Protein AF-A0A2M9G1V3-F1 (afdb_monomer_lite)

Sequence (241 aa):
MTRRSACRRGRAATSRLASRPDAPSAGPRPVSRRCAPGPGLSDAVGNSGAGRSRWLPPFATIAAGALIYLLAYDAPMLRALEGRTIDWRFQARGAATAGPEVLLVLIDDSSIASAGGWPLPRRVLADAVTALRDAGARVIALDLLLADPQGEGDMELVRRVGADDDVVVPFAFVFDGGGERAPPAVREAAVDIRQGIGAGGGRGGVVPPFPALARAAEMGHAEVIVDADNRLRFLHAAIPH

Secondary structure (DSSP, 8-state):
-----------------------------------PPPPP-----------------HHHHHHHHHHHHHHHTT-HHHHHHHHHHHHHHHHHH-PPPPPTT-------HHHHHHTTSSSPPHHHHHHHHHHHHHTT-S-EE--S---S--THHHHHHHHHHTTSTTEEEEEEEESSS-SBPPPHHHHHHPPP----S---S---EEEPPPTTTTTTSEEEE------TTS-----------

Radius of gyration: 46.57 Å; chains: 1; bounding box: 104×88×119 Å

InterPro domains:
  IPR007890 CHASE2 [PF05226] (69-234)

pLDDT: mean 72.83, std 20.63, range [30.19, 96.62]

Foldseek 3Di:
DDDDDDDDDDDDDDDDDDDDDDDDDDDDDDDDDDDDDDDDDDDDDDDPPPPPPPPPPVVNVVVVVVVVCLVCVPPVVVVVVVVVVLVVVDVVVPDDDDDPLDDDDDCDPVNQVVQVHPPRQLVVVLVVLVVCVVVPNQAAEDLDQQLDDPPPSVVSNLCSALPDQRYEYAKEWDFQQDADADDPLLVVQADEDPDDDDDPTQRHHMRHHYPSNNVRYHYDHNDADADPVRHGDDDDRHHYD

Organism: NCBI:txid2056226

Structure (mmCIF, N/CA/C/O backbone):
data_AF-A0A2M9G1V3-F1
#
_entry.id   AF-A0A2M9G1V3-F1
#
loop_
_atom_site.group_PDB
_atom_site.id
_atom_site.type_symbol
_atom_site.label_atom_id
_atom_site.label_alt_id
_atom_site.label_comp_id
_atom_site.label_asym_id
_atom_site.label_entity_id
_atom_site.label_seq_id
_atom_site.pdbx_PDB_ins_code
_atom_site.Cartn_x
_atom_site.Cartn_y
_atom_site.Cartn_z
_atom_site.occupancy
_atom_site.B_iso_or_equiv
_atom_site.auth_seq_id
_atom_site.auth_comp_id
_atom_site.auth_asym_id
_atom_site.auth_atom_id
_atom_site.pdbx_PDB_model_num
ATOM 1 N N . MET A 1 1 ? 43.956 -71.114 -42.952 1.00 35.91 1 MET A N 1
ATOM 2 C CA . MET A 1 1 ? 44.494 -71.407 -44.301 1.00 35.91 1 MET A CA 1
ATOM 3 C C . MET A 1 1 ? 45.024 -70.103 -44.895 1.00 35.91 1 MET A C 1
ATOM 5 O O . MET A 1 1 ? 44.277 -69.147 -44.977 1.00 35.91 1 MET A O 1
ATOM 9 N N . THR A 1 2 ? 46.353 -69.936 -44.932 1.00 30.95 2 THR A N 1
ATOM 10 C CA . THR A 1 2 ? 47.195 -69.922 -46.160 1.00 30.95 2 THR A CA 1
ATOM 11 C C . THR A 1 2 ? 47.070 -68.639 -46.996 1.00 30.95 2 THR A C 1
ATOM 13 O O . THR A 1 2 ? 46.077 -68.470 -47.681 1.00 30.95 2 THR A O 1
ATOM 16 N N . ARG A 1 3 ? 48.057 -67.721 -46.898 1.00 30.19 3 ARG A N 1
ATOM 17 C CA . ARG A 1 3 ? 49.237 -67.563 -47.815 1.00 30.19 3 ARG A CA 1
ATOM 18 C C . ARG A 1 3 ? 48.882 -66.657 -49.019 1.00 30.19 3 ARG A C 1
ATOM 20 O O . ARG A 1 3 ? 47.769 -66.747 -49.495 1.00 30.19 3 ARG A O 1
ATOM 27 N N . ARG A 1 4 ? 49.726 -65.794 -49.606 1.00 32.53 4 ARG A N 1
ATOM 28 C CA . ARG A 1 4 ? 51.169 -65.418 -49.558 1.00 32.53 4 ARG A CA 1
ATOM 29 C C . ARG A 1 4 ? 51.209 -63.905 -49.913 1.00 32.53 4 ARG A C 1
ATOM 31 O O . ARG A 1 4 ? 50.406 -63.490 -50.731 1.00 32.53 4 ARG A O 1
ATOM 38 N N . SER A 1 5 ? 51.973 -62.994 -49.303 1.00 35.72 5 SER A N 1
ATOM 39 C CA . SER A 1 5 ? 53.441 -62.830 -49.279 1.00 35.72 5 SER A CA 1
ATOM 40 C C . SER A 1 5 ? 54.131 -62.723 -50.656 1.00 35.72 5 SER A C 1
ATOM 42 O O . SER A 1 5 ? 54.347 -63.749 -51.298 1.00 35.72 5 SER A O 1
ATOM 44 N N . ALA A 1 6 ? 54.631 -61.536 -51.023 1.00 36.53 6 ALA A N 1
ATOM 45 C CA . ALA A 1 6 ? 55.829 -61.395 -51.863 1.00 36.53 6 ALA A CA 1
ATOM 46 C C . ALA A 1 6 ? 56.493 -60.016 -51.678 1.00 36.53 6 ALA A C 1
ATOM 48 O O . ALA A 1 6 ? 55.935 -58.984 -52.028 1.00 36.53 6 ALA A O 1
ATOM 49 N N . CYS A 1 7 ? 57.714 -60.011 -51.148 1.00 31.33 7 CYS A N 1
ATOM 50 C CA . CYS A 1 7 ? 58.620 -58.866 -51.132 1.00 31.33 7 CYS A CA 1
ATOM 51 C C . CYS A 1 7 ? 60.033 -59.407 -51.359 1.00 31.33 7 CYS A C 1
ATOM 53 O O . CYS A 1 7 ? 60.446 -60.282 -50.596 1.00 31.33 7 CYS A O 1
ATOM 55 N N . ARG A 1 8 ? 60.777 -58.892 -52.354 1.00 34.97 8 ARG A N 1
ATOM 56 C CA . ARG A 1 8 ? 62.238 -58.702 -52.253 1.00 34.97 8 ARG A CA 1
ATOM 57 C C . ARG A 1 8 ? 62.864 -57.940 -53.424 1.00 34.97 8 ARG A C 1
ATOM 59 O O . ARG A 1 8 ? 62.324 -57.867 -54.518 1.00 34.97 8 ARG A O 1
ATOM 66 N N . ARG A 1 9 ? 64.040 -57.381 -53.120 1.00 38.19 9 ARG A N 1
ATOM 67 C CA . ARG A 1 9 ? 64.931 -56.582 -53.973 1.00 38.19 9 ARG A CA 1
ATOM 68 C C . ARG A 1 9 ? 66.033 -57.454 -54.604 1.00 38.19 9 ARG A C 1
ATOM 70 O O . ARG A 1 9 ? 66.493 -58.389 -53.952 1.00 38.19 9 ARG A O 1
ATOM 77 N N . GLY A 1 10 ? 66.579 -57.018 -55.739 1.00 31.30 10 GLY A N 1
ATOM 78 C CA . GLY A 1 10 ? 67.961 -57.267 -56.198 1.00 31.30 10 GLY A CA 1
ATOM 79 C C . GLY A 1 10 ? 68.418 -56.011 -56.955 1.00 31.30 10 GLY A C 1
ATOM 80 O O . GLY A 1 10 ? 67.666 -55.532 -57.791 1.00 31.30 10 GLY A O 1
ATOM 81 N N . ARG A 1 11 ? 69.407 -55.238 -56.483 1.00 32.47 11 ARG A N 1
ATOM 82 C CA . ARG A 1 11 ? 70.880 -55.428 -56.463 1.00 32.47 11 ARG A CA 1
ATOM 83 C C . ARG A 1 11 ? 71.539 -55.258 -57.842 1.00 32.47 11 ARG A C 1
ATOM 85 O O . ARG A 1 11 ? 71.114 -55.849 -58.821 1.00 32.47 11 ARG A O 1
ATOM 92 N N . ALA A 1 12 ? 72.584 -54.431 -57.855 1.00 36.09 12 ALA A N 1
ATOM 93 C CA . ALA A 1 12 ? 73.346 -53.990 -59.021 1.00 36.09 12 ALA A CA 1
ATOM 94 C C . ALA A 1 12 ? 74.645 -54.790 -59.221 1.00 36.09 12 ALA A C 1
ATOM 96 O O . ALA A 1 12 ? 75.141 -55.373 -58.256 1.00 36.09 12 ALA A O 1
ATOM 97 N N . ALA A 1 13 ? 75.223 -54.716 -60.428 1.00 34.47 13 ALA A N 1
ATOM 98 C CA . ALA A 1 13 ? 76.633 -55.002 -60.728 1.00 34.47 13 ALA A CA 1
ATOM 99 C C . ALA A 1 13 ? 77.025 -54.483 -62.143 1.00 34.47 13 ALA A C 1
ATOM 101 O O . ALA A 1 13 ? 76.325 -54.771 -63.105 1.00 34.47 13 ALA A O 1
ATOM 102 N N . THR A 1 14 ? 78.090 -53.664 -62.225 1.00 36.09 14 THR A N 1
ATOM 103 C CA . THR A 1 14 ? 79.319 -53.783 -63.076 1.00 36.09 14 THR A CA 1
ATOM 104 C C . THR A 1 14 ? 79.275 -54.528 -64.440 1.00 36.09 14 THR A C 1
ATOM 106 O O . THR A 1 14 ? 78.621 -55.552 -64.535 1.00 36.09 14 THR A O 1
ATOM 109 N N . SER A 1 15 ? 80.065 -54.233 -65.497 1.00 33.91 15 SER A N 1
ATOM 110 C CA . SER A 1 15 ? 81.136 -53.236 -65.755 1.00 33.91 15 SER A CA 1
ATOM 111 C C . SER A 1 15 ? 81.755 -53.371 -67.176 1.00 33.91 15 SER A C 1
ATOM 113 O O . SER A 1 15 ? 81.801 -54.480 -67.686 1.00 33.91 15 SER A O 1
ATOM 115 N N . ARG A 1 16 ? 82.418 -52.299 -67.664 1.00 34.97 16 ARG A N 1
ATOM 116 C CA . ARG A 1 16 ? 83.646 -52.258 -68.521 1.00 34.97 16 ARG A CA 1
ATOM 117 C C . ARG A 1 16 ? 83.673 -52.767 -69.996 1.00 34.97 16 ARG A C 1
ATOM 119 O O . ARG A 1 16 ? 83.538 -53.947 -70.267 1.00 34.97 16 ARG A O 1
ATOM 126 N N . LEU A 1 17 ? 84.196 -51.845 -70.828 1.00 35.03 17 LEU A N 1
ATOM 127 C CA . LEU A 1 17 ? 85.213 -51.959 -71.909 1.00 35.03 17 LEU A CA 1
ATOM 128 C C . LEU A 1 17 ? 84.875 -52.369 -73.368 1.00 35.03 17 LEU A C 1
ATOM 130 O O . LEU A 1 17 ? 84.480 -53.491 -73.631 1.00 35.03 17 LEU A O 1
ATOM 134 N N . ALA A 1 18 ? 85.292 -51.455 -74.271 1.00 33.84 18 ALA A N 1
ATOM 135 C CA . ALA A 1 18 ? 85.954 -51.627 -75.587 1.00 33.84 18 ALA A CA 1
ATOM 136 C C . ALA A 1 18 ? 85.246 -52.455 -76.690 1.00 33.84 18 ALA A C 1
ATOM 138 O O . ALA A 1 18 ? 84.918 -53.610 -76.488 1.00 33.84 18 ALA A O 1
ATOM 139 N N . SER A 1 19 ? 85.074 -51.949 -77.920 1.00 40.16 19 SER A N 1
ATOM 140 C CA . SER A 1 19 ? 86.169 -51.570 -78.837 1.00 40.16 19 SER A CA 1
ATOM 141 C C . SER A 1 19 ? 85.732 -50.663 -80.021 1.00 40.16 19 SER A C 1
ATOM 143 O O . SER A 1 19 ? 84.552 -50.435 -80.265 1.00 40.16 19 SER A O 1
ATOM 145 N N . ARG A 1 20 ? 86.732 -50.113 -80.731 1.00 35.06 20 ARG A N 1
ATOM 146 C CA . ARG A 1 20 ? 86.686 -49.379 -82.026 1.00 35.06 20 ARG A CA 1
ATOM 147 C C . ARG A 1 20 ? 87.004 -50.356 -83.189 1.00 35.06 20 ARG A C 1
ATOM 149 O O . ARG A 1 20 ? 87.413 -51.469 -82.852 1.00 35.06 20 ARG A O 1
ATOM 156 N N . PRO A 1 21 ? 86.927 -49.994 -84.496 1.00 49.16 21 PRO A N 1
ATOM 157 C CA . PRO A 1 21 ? 86.915 -48.655 -85.130 1.00 49.16 21 PRO A CA 1
ATOM 158 C C . PRO A 1 21 ? 85.579 -48.386 -85.898 1.00 49.16 21 PRO A C 1
ATOM 160 O O . PRO A 1 21 ? 84.563 -48.862 -85.405 1.00 49.16 21 PRO A O 1
ATOM 163 N N . ASP A 1 22 ? 85.398 -47.579 -86.963 1.00 35.59 22 ASP A N 1
ATOM 164 C CA . ASP A 1 22 ? 86.314 -46.869 -87.887 1.00 35.59 22 ASP A CA 1
ATOM 165 C C . ASP A 1 22 ? 85.698 -45.591 -88.539 1.00 35.59 22 ASP A C 1
ATOM 167 O O . ASP A 1 22 ? 84.677 -45.080 -88.079 1.00 35.59 22 ASP A O 1
ATOM 171 N N . ALA A 1 23 ? 86.352 -45.056 -89.578 1.00 33.06 23 ALA A N 1
ATOM 172 C CA . ALA A 1 23 ? 86.023 -43.884 -90.411 1.00 33.06 23 ALA A CA 1
ATOM 173 C C . ALA A 1 23 ? 86.069 -44.281 -91.926 1.00 33.06 23 ALA A C 1
ATOM 175 O O . ALA A 1 23 ? 86.295 -45.466 -92.180 1.00 33.06 23 ALA A O 1
ATOM 176 N N . PRO A 1 24 ? 85.891 -43.407 -92.960 1.00 49.50 24 PRO A N 1
ATOM 177 C CA . PRO A 1 24 ? 85.813 -41.930 -93.033 1.00 49.50 24 PRO A CA 1
ATOM 178 C C . PRO A 1 24 ? 84.471 -41.452 -93.693 1.00 49.50 24 PRO A C 1
ATOM 180 O O . PRO A 1 24 ? 83.479 -42.150 -93.540 1.00 49.50 24 PRO A O 1
ATOM 183 N N . SER A 1 25 ? 84.262 -40.293 -94.355 1.00 42.78 25 SER A N 1
ATOM 184 C CA . SER A 1 25 ? 85.135 -39.185 -94.800 1.00 42.78 25 SER A CA 1
ATOM 185 C C . SER A 1 25 ? 84.423 -37.823 -94.982 1.00 42.78 25 SER A C 1
ATOM 187 O O . SER A 1 25 ? 83.354 -37.750 -95.571 1.00 42.78 25 SER A O 1
ATOM 189 N N . ALA A 1 26 ? 85.129 -36.751 -94.598 1.00 34.84 26 ALA A N 1
ATOM 190 C CA . ALA A 1 26 ? 85.321 -35.476 -95.320 1.00 34.84 26 ALA A CA 1
ATOM 191 C C . ALA A 1 26 ? 84.127 -34.660 -95.893 1.00 34.84 26 ALA A C 1
ATOM 193 O O . ALA A 1 26 ? 83.578 -34.960 -96.947 1.00 34.84 26 ALA A O 1
ATOM 194 N N . GLY A 1 27 ? 83.907 -33.479 -95.295 1.00 40.06 27 GLY A N 1
ATOM 195 C CA . GLY A 1 27 ? 83.232 -32.311 -95.884 1.00 40.06 27 GLY A CA 1
ATOM 196 C C . GLY A 1 27 ? 83.722 -31.015 -95.198 1.00 40.06 27 GLY A C 1
ATOM 197 O O . GLY A 1 27 ? 84.004 -31.059 -93.995 1.00 40.06 27 GLY A O 1
ATOM 198 N N . PRO A 1 28 ? 83.921 -29.885 -95.910 1.00 50.09 28 PRO A N 1
ATOM 199 C CA . PRO A 1 28 ? 84.656 -28.734 -95.374 1.00 50.09 28 PRO A CA 1
ATOM 200 C C . PRO A 1 28 ? 83.822 -27.814 -94.462 1.00 50.09 28 PRO A C 1
ATOM 202 O O . PRO A 1 28 ? 82.618 -27.640 -94.633 1.00 50.09 28 PRO A O 1
ATOM 205 N N . ARG A 1 29 ? 84.502 -27.180 -93.497 1.00 41.50 29 ARG A N 1
ATOM 206 C CA . ARG A 1 29 ? 83.950 -26.176 -92.564 1.00 41.50 29 ARG A CA 1
ATOM 207 C C . ARG A 1 29 ? 83.982 -24.767 -93.169 1.00 41.50 29 ARG A C 1
ATOM 209 O O . ARG A 1 29 ? 84.900 -24.471 -93.933 1.00 41.50 29 ARG A O 1
ATOM 216 N N . PRO A 1 30 ? 83.135 -23.850 -92.669 1.00 49.16 30 PRO A N 1
ATOM 217 C CA . PRO A 1 30 ? 83.670 -22.528 -92.327 1.00 49.16 30 PRO A CA 1
ATOM 218 C C . PRO A 1 30 ? 83.254 -21.973 -90.948 1.00 49.16 30 PRO A C 1
ATOM 220 O O . PRO A 1 30 ? 82.105 -22.042 -90.537 1.00 49.16 30 PRO A O 1
ATOM 223 N N . VAL A 1 31 ? 84.242 -21.320 -90.326 1.00 49.69 31 VAL A N 1
ATOM 224 C CA . VAL A 1 31 ? 84.177 -20.115 -89.471 1.00 49.69 31 VAL A CA 1
ATOM 225 C C . VAL A 1 31 ? 83.368 -20.130 -88.158 1.00 49.69 31 VAL A C 1
ATOM 227 O O . VAL A 1 31 ? 82.150 -20.223 -88.082 1.00 49.69 31 VAL A O 1
ATOM 230 N N . SER A 1 32 ? 84.127 -19.874 -87.093 1.00 46.34 32 SER A N 1
ATOM 231 C CA . SER A 1 32 ? 83.732 -19.636 -85.706 1.00 46.34 32 SER A CA 1
ATOM 232 C C . SER A 1 32 ? 82.848 -18.409 -85.452 1.00 46.34 32 SER A C 1
ATOM 234 O O . SER A 1 32 ? 83.148 -17.322 -85.950 1.00 46.34 32 SER A O 1
ATOM 236 N N . ARG A 1 33 ? 81.970 -18.510 -84.445 1.00 44.00 33 ARG A N 1
ATOM 237 C CA . ARG A 1 33 ? 81.788 -17.452 -83.431 1.00 44.00 33 ARG A CA 1
ATOM 238 C C . ARG A 1 33 ? 81.766 -18.072 -82.033 1.00 44.00 33 ARG A C 1
ATOM 240 O O . ARG A 1 33 ? 81.129 -19.098 -81.822 1.00 44.00 33 ARG A O 1
ATOM 247 N N . ARG A 1 34 ? 82.500 -17.472 -81.091 1.00 42.00 34 ARG A N 1
ATOM 248 C CA . ARG A 1 34 ? 82.454 -17.838 -79.667 1.00 42.00 34 ARG A CA 1
ATOM 249 C C . ARG A 1 34 ? 81.278 -17.101 -79.027 1.00 42.00 34 ARG A C 1
ATOM 251 O O . ARG A 1 34 ? 81.228 -15.879 -79.122 1.00 42.00 34 ARG A O 1
ATOM 258 N N . CYS A 1 35 ? 80.396 -17.819 -78.343 1.00 43.78 35 CYS A N 1
ATOM 259 C CA . CYS A 1 35 ? 79.432 -17.230 -77.415 1.00 43.78 35 CYS A CA 1
ATOM 260 C C . CYS A 1 35 ? 79.872 -17.561 -75.985 1.00 43.78 35 CYS A C 1
ATOM 262 O O . CYS A 1 35 ? 80.229 -18.703 -75.698 1.00 43.78 35 CYS A O 1
ATOM 264 N N . ALA A 1 36 ? 79.888 -16.556 -75.110 1.00 47.53 36 ALA A N 1
ATOM 265 C CA . ALA A 1 36 ? 80.139 -16.742 -73.684 1.00 47.53 36 ALA A CA 1
ATOM 266 C C . ALA A 1 36 ? 78.881 -17.304 -72.985 1.00 47.53 36 ALA A C 1
ATOM 268 O O . ALA A 1 36 ? 77.771 -17.037 -73.451 1.00 47.53 36 ALA A O 1
ATOM 269 N N . PRO A 1 37 ? 79.020 -18.064 -71.883 1.00 46.84 37 PRO A N 1
ATOM 270 C CA . PRO A 1 37 ? 77.872 -18.575 -71.142 1.00 46.84 37 PRO A CA 1
ATOM 271 C C . PRO A 1 37 ? 77.199 -17.466 -70.315 1.00 46.84 37 PRO A C 1
ATOM 273 O O . PRO A 1 37 ? 77.834 -16.841 -69.467 1.00 46.84 37 PRO A O 1
ATOM 276 N N . GLY A 1 38 ? 75.904 -17.246 -70.559 1.00 42.66 38 GLY A N 1
ATOM 277 C CA . GLY A 1 38 ? 75.011 -16.504 -69.661 1.00 42.66 38 GLY A CA 1
ATOM 278 C C . GLY A 1 38 ? 74.522 -17.371 -68.485 1.00 42.66 38 GLY A C 1
ATOM 279 O O . GLY A 1 38 ? 74.740 -18.585 -68.497 1.00 42.66 38 GLY A O 1
ATOM 280 N N . PRO A 1 39 ? 73.894 -16.769 -67.457 1.00 47.69 39 PRO A N 1
ATOM 281 C CA . PRO A 1 39 ? 73.636 -17.421 -66.171 1.00 47.69 39 PRO A CA 1
ATOM 282 C C . PRO A 1 39 ? 72.589 -18.546 -66.231 1.00 47.69 39 PRO A C 1
ATOM 284 O O . PRO A 1 39 ? 71.732 -18.589 -67.114 1.00 47.69 39 PRO A O 1
ATOM 287 N N . GLY A 1 40 ? 72.683 -19.472 -65.272 1.00 40.56 40 GLY A N 1
ATOM 288 C CA . GLY A 1 40 ? 71.944 -20.735 -65.269 1.00 40.56 40 GLY A CA 1
ATOM 289 C C . GLY A 1 40 ? 70.439 -20.617 -65.005 1.00 40.56 40 GLY A C 1
ATOM 290 O O . GLY A 1 40 ? 69.998 -19.885 -64.122 1.00 40.56 40 GLY A O 1
ATOM 291 N N . LEU A 1 41 ? 69.660 -21.425 -65.731 1.00 52.03 41 LEU A N 1
ATOM 292 C CA . LEU A 1 41 ? 68.248 -21.693 -65.450 1.00 52.03 41 LEU A CA 1
ATOM 293 C C . LEU A 1 41 ? 68.115 -22.842 -64.440 1.00 52.03 41 LEU A C 1
ATOM 295 O O . LEU A 1 41 ? 67.943 -24.000 -64.821 1.00 52.03 41 LEU A O 1
ATOM 299 N N . SER A 1 42 ? 68.172 -22.523 -63.150 1.00 56.12 42 SER A N 1
ATOM 300 C CA . SER A 1 42 ? 67.792 -23.461 -62.087 1.00 56.12 42 SER A CA 1
ATOM 301 C C . SER A 1 42 ? 67.544 -22.738 -60.762 1.00 56.12 42 SER A C 1
ATOM 303 O O . SER A 1 42 ? 68.349 -22.872 -59.853 1.00 56.12 42 SER A O 1
ATOM 305 N N . ASP A 1 43 ? 66.451 -21.970 -60.682 1.00 49.97 43 ASP A N 1
ATOM 306 C CA . ASP A 1 43 ? 65.779 -21.581 -59.426 1.00 49.97 43 ASP A CA 1
ATOM 307 C C . ASP A 1 43 ? 64.382 -21.001 -59.729 1.00 49.97 43 ASP A C 1
ATOM 309 O O . ASP A 1 43 ? 64.143 -19.796 -59.718 1.00 49.97 43 ASP A O 1
ATOM 313 N N . ALA A 1 44 ? 63.440 -21.886 -60.069 1.00 50.38 44 ALA A N 1
ATOM 314 C CA . ALA A 1 44 ? 62.025 -21.542 -60.262 1.00 50.38 44 ALA A CA 1
ATOM 315 C C . ALA A 1 44 ? 61.097 -22.725 -59.921 1.00 50.38 44 ALA A C 1
ATOM 317 O O . ALA A 1 44 ? 60.139 -23.015 -60.638 1.00 50.38 44 ALA A O 1
ATOM 318 N N . VAL A 1 45 ? 61.385 -23.438 -58.825 1.00 55.06 45 VAL A N 1
ATOM 319 C CA . VAL A 1 45 ? 60.503 -24.490 -58.297 1.00 55.06 45 VAL A CA 1
ATOM 320 C C . VAL A 1 45 ? 59.744 -23.964 -57.081 1.00 55.06 45 VAL A C 1
ATOM 322 O O . VAL A 1 45 ? 60.262 -23.931 -55.974 1.00 55.06 45 VAL A O 1
ATOM 325 N N . GLY A 1 46 ? 58.494 -23.573 -57.337 1.00 46.94 46 GLY A N 1
ATOM 326 C CA . GLY A 1 46 ? 57.349 -23.658 -56.428 1.00 46.94 46 GLY A CA 1
ATOM 327 C C . GLY A 1 46 ? 57.499 -23.210 -54.969 1.00 46.94 46 GLY A C 1
ATOM 328 O O . GLY A 1 46 ? 57.922 -23.978 -54.111 1.00 46.94 46 GLY A O 1
ATOM 329 N N . ASN A 1 47 ? 56.869 -22.080 -54.643 1.00 51.44 47 ASN A N 1
ATOM 330 C CA . ASN A 1 47 ? 56.128 -21.981 -53.385 1.00 51.44 47 ASN A CA 1
ATOM 331 C C . ASN A 1 47 ? 54.755 -21.341 -53.619 1.00 51.44 47 ASN A C 1
ATOM 333 O O . ASN A 1 47 ? 54.540 -20.155 -53.367 1.00 51.44 47 ASN A O 1
ATOM 337 N N . SER A 1 48 ? 53.815 -22.146 -54.117 1.00 55.84 48 SER A N 1
ATOM 338 C CA . SER A 1 48 ? 52.393 -21.805 -54.100 1.00 55.84 48 SER A CA 1
ATOM 339 C C . SER A 1 48 ? 51.929 -21.800 -52.646 1.00 55.84 48 SER A C 1
ATOM 341 O O . SER A 1 48 ? 51.520 -22.835 -52.120 1.00 55.84 48 SER A O 1
ATOM 343 N N . GLY A 1 49 ? 52.040 -20.644 -51.988 1.00 46.88 49 GLY A N 1
ATOM 344 C CA . GLY A 1 49 ? 51.646 -20.463 -50.597 1.00 46.88 49 GLY A CA 1
ATOM 345 C C . GLY A 1 49 ? 50.186 -20.854 -50.408 1.00 46.88 49 GLY A C 1
ATOM 346 O O . GLY A 1 49 ? 49.285 -20.086 -50.743 1.00 46.88 49 GLY A O 1
ATOM 347 N N . ALA A 1 50 ? 49.953 -22.061 -49.887 1.00 54.56 50 ALA A N 1
ATOM 348 C CA . ALA A 1 50 ? 48.618 -22.576 -49.655 1.00 54.56 50 ALA A CA 1
ATOM 349 C C . ALA A 1 50 ? 47.923 -21.669 -48.637 1.00 54.56 50 ALA A C 1
ATOM 351 O O . ALA A 1 50 ? 48.230 -21.704 -47.441 1.00 54.56 50 ALA A O 1
ATOM 352 N N . GLY A 1 51 ? 47.002 -20.840 -49.132 1.00 54.62 51 GLY A N 1
ATOM 353 C CA . GLY A 1 51 ? 46.179 -19.947 -48.334 1.00 54.62 51 GLY A CA 1
ATOM 354 C C . GLY A 1 51 ? 45.310 -20.763 -47.390 1.00 54.62 51 GLY A C 1
ATOM 355 O O . GLY A 1 51 ? 44.174 -21.100 -47.715 1.00 54.62 51 GLY A O 1
ATOM 356 N N . ARG A 1 52 ? 45.860 -21.098 -46.218 1.00 60.75 52 ARG A N 1
ATOM 357 C CA . ARG A 1 52 ? 45.142 -21.728 -45.113 1.00 60.75 52 ARG A CA 1
ATOM 358 C C . ARG A 1 52 ? 44.064 -20.757 -44.657 1.00 60.75 52 ARG A C 1
ATOM 360 O O . ARG A 1 52 ? 44.309 -19.947 -43.762 1.00 60.75 52 ARG A O 1
ATOM 367 N N . SER A 1 53 ? 42.886 -20.842 -45.277 1.00 57.28 53 SER A N 1
ATOM 368 C CA . SER A 1 53 ? 41.683 -20.193 -44.773 1.00 57.28 53 SER A CA 1
ATOM 369 C C . SER A 1 53 ? 41.520 -20.667 -43.335 1.00 57.28 53 SER A C 1
ATOM 371 O O . SER A 1 53 ? 41.332 -21.848 -43.040 1.00 57.28 53 SER A O 1
ATOM 373 N N . ARG A 1 54 ? 41.767 -19.745 -42.407 1.00 63.88 54 ARG A N 1
ATOM 374 C CA . ARG A 1 54 ? 41.840 -20.040 -40.984 1.00 63.88 54 ARG A CA 1
ATOM 375 C C . ARG A 1 54 ? 40.411 -20.049 -40.469 1.00 63.88 54 ARG A C 1
ATOM 377 O O . ARG A 1 54 ? 40.003 -19.111 -39.793 1.00 63.88 54 ARG A O 1
ATOM 384 N N . TRP A 1 55 ? 39.663 -21.090 -40.849 1.00 62.69 55 TRP A N 1
ATOM 385 C CA . TRP A 1 55 ? 38.362 -21.407 -40.272 1.00 62.69 55 TRP A CA 1
ATOM 386 C C . TRP A 1 55 ? 38.545 -21.392 -38.757 1.00 62.69 55 TRP A C 1
ATOM 388 O O . TRP A 1 55 ? 39.238 -22.243 -38.193 1.00 62.69 55 TRP A O 1
ATOM 398 N N . LEU A 1 56 ? 38.011 -20.353 -38.117 1.00 63.25 56 LEU A N 1
ATOM 399 C CA . LEU A 1 56 ? 37.976 -20.265 -36.668 1.00 63.25 56 LEU A CA 1
ATOM 400 C C . LEU A 1 56 ? 37.191 -21.492 -36.195 1.00 63.25 56 LEU A C 1
ATOM 402 O O . LEU A 1 56 ? 36.099 -21.730 -36.719 1.00 63.25 56 LEU A O 1
ATOM 406 N N . PRO A 1 57 ? 37.732 -22.312 -35.277 1.00 79.44 57 PRO A N 1
ATOM 407 C CA . PRO A 1 57 ? 37.003 -23.485 -34.825 1.00 79.44 57 PRO A CA 1
ATOM 408 C C . PRO A 1 57 ? 35.678 -23.016 -34.209 1.00 79.44 57 PRO A C 1
ATOM 410 O O . PRO A 1 57 ? 35.668 -21.968 -33.558 1.00 79.44 57 PRO A O 1
ATOM 413 N N . PRO A 1 58 ? 34.570 -23.761 -34.366 1.00 79.12 58 PRO A N 1
ATOM 414 C CA . PRO A 1 58 ? 33.248 -23.312 -33.916 1.00 79.12 58 PRO A CA 1
ATOM 415 C C . PRO A 1 58 ? 33.222 -22.985 -32.414 1.00 79.12 58 PRO A C 1
ATOM 417 O O . PRO A 1 58 ? 32.513 -22.086 -31.974 1.00 79.12 58 PRO A O 1
ATOM 420 N N . PHE A 1 59 ? 34.079 -23.639 -31.628 1.00 82.19 59 PHE A N 1
ATOM 421 C CA . PHE A 1 59 ? 34.309 -23.324 -30.219 1.00 82.19 59 PHE A CA 1
ATOM 422 C C . PHE A 1 59 ? 34.868 -21.914 -29.980 1.00 82.19 59 PHE A C 1
ATOM 424 O O . PHE A 1 59 ? 34.484 -21.284 -29.005 1.00 82.19 59 PHE A O 1
ATOM 431 N N . ALA A 1 60 ? 35.725 -21.383 -30.858 1.00 85.75 60 ALA A N 1
ATOM 432 C CA . ALA A 1 60 ? 36.243 -20.020 -30.742 1.00 85.75 60 ALA A CA 1
ATOM 433 C C . ALA A 1 60 ? 35.183 -18.968 -31.097 1.00 85.75 60 ALA A C 1
ATOM 435 O O . ALA A 1 60 ? 35.138 -17.923 -30.457 1.00 85.75 60 ALA A O 1
ATOM 436 N N . THR A 1 61 ? 34.300 -19.240 -32.065 1.00 84.81 61 THR A N 1
ATOM 437 C CA . THR A 1 61 ? 33.172 -18.344 -32.373 1.00 84.81 61 THR A CA 1
ATOM 438 C C . THR A 1 61 ? 32.100 -18.387 -31.285 1.00 84.81 61 THR A C 1
ATOM 440 O O . THR A 1 61 ? 31.582 -17.339 -30.914 1.00 84.81 61 THR A O 1
ATOM 443 N N . ILE A 1 62 ? 31.816 -19.564 -30.712 1.00 89.06 62 ILE A N 1
ATOM 444 C CA . ILE A 1 62 ? 30.912 -19.707 -29.558 1.00 89.06 62 ILE A CA 1
ATOM 445 C C . ILE A 1 62 ? 31.508 -19.020 -28.323 1.00 89.06 62 ILE A C 1
ATOM 447 O O . ILE A 1 62 ? 30.809 -18.257 -27.667 1.00 89.06 62 ILE A O 1
ATOM 451 N N . ALA A 1 63 ? 32.799 -19.214 -28.033 1.00 90.88 63 ALA A N 1
ATOM 452 C CA . ALA A 1 63 ? 33.474 -18.552 -26.918 1.00 90.88 63 ALA A CA 1
ATOM 453 C C . ALA A 1 63 ? 33.543 -17.027 -27.096 1.00 90.88 63 ALA A C 1
ATOM 455 O O . ALA A 1 63 ? 33.322 -16.303 -26.133 1.00 90.88 63 ALA A O 1
ATOM 456 N N . ALA A 1 64 ? 33.787 -16.526 -28.313 1.00 89.94 64 ALA A N 1
ATOM 457 C CA . ALA A 1 64 ? 33.736 -15.093 -28.600 1.00 89.94 64 ALA A CA 1
ATOM 458 C C . ALA A 1 64 ? 32.312 -14.531 -28.453 1.00 89.94 64 ALA A C 1
ATOM 460 O O . ALA A 1 64 ? 32.143 -13.478 -27.851 1.00 89.94 64 ALA A O 1
ATOM 461 N N . GLY A 1 65 ? 31.288 -15.243 -28.936 1.00 88.50 65 GLY A N 1
ATOM 462 C CA . GLY A 1 65 ? 29.884 -14.860 -28.757 1.00 88.50 65 GLY A CA 1
ATOM 463 C C . GLY A 1 65 ? 29.458 -14.850 -27.288 1.00 88.50 65 GLY A C 1
ATOM 464 O O . GLY A 1 65 ? 28.846 -13.886 -26.840 1.00 88.50 65 GLY A O 1
ATOM 465 N N . ALA A 1 66 ? 29.848 -15.868 -26.516 1.00 85.62 66 ALA A N 1
ATOM 466 C CA . ALA A 1 66 ? 29.613 -15.936 -25.077 1.00 85.62 66 ALA A CA 1
ATOM 467 C C . ALA A 1 66 ? 30.378 -14.843 -24.313 1.00 85.62 66 ALA A C 1
ATOM 469 O O . ALA A 1 66 ? 29.819 -14.236 -23.409 1.00 85.62 66 ALA A O 1
ATOM 470 N N . LEU A 1 67 ? 31.623 -14.541 -24.694 1.00 84.38 67 LEU A N 1
ATOM 471 C CA . LEU A 1 67 ? 32.403 -13.454 -24.099 1.00 84.38 67 LEU A CA 1
ATOM 472 C C . LEU A 1 67 ? 31.790 -12.083 -24.411 1.00 84.38 67 LEU A C 1
ATOM 474 O O . LEU A 1 67 ? 31.657 -11.269 -23.508 1.00 84.38 67 LEU A O 1
ATOM 478 N N . ILE A 1 68 ? 31.365 -11.837 -25.654 1.00 83.56 68 ILE A N 1
ATOM 479 C CA . ILE A 1 68 ? 30.650 -10.609 -26.035 1.00 83.56 68 ILE A CA 1
ATOM 480 C C . ILE A 1 68 ? 29.324 -10.511 -25.277 1.00 83.56 68 ILE A C 1
ATOM 482 O O . ILE A 1 68 ? 29.017 -9.446 -24.756 1.00 83.56 68 ILE A O 1
ATOM 486 N N . TYR A 1 69 ? 28.571 -11.607 -25.151 1.00 79.38 69 TYR A N 1
ATOM 487 C CA . TYR A 1 69 ? 27.345 -11.651 -24.353 1.00 79.38 69 TYR A CA 1
ATOM 488 C C . TYR A 1 69 ? 27.615 -11.325 -22.878 1.00 79.38 69 TYR A C 1
ATOM 490 O O . TYR A 1 69 ? 26.946 -10.463 -22.328 1.00 79.38 69 TYR A O 1
ATOM 498 N N . LEU A 1 70 ? 28.630 -11.930 -22.253 1.00 75.94 70 LEU A N 1
ATOM 499 C CA . LEU A 1 70 ? 29.008 -11.653 -20.861 1.00 75.94 70 LEU A CA 1
ATOM 500 C C . LEU A 1 70 ? 29.499 -10.208 -20.656 1.00 75.94 70 LEU A C 1
ATOM 502 O O . LEU A 1 70 ? 29.192 -9.606 -19.634 1.00 75.94 70 LEU A O 1
ATOM 506 N N . LEU A 1 71 ? 30.219 -9.638 -21.627 1.00 74.00 71 LEU A N 1
ATOM 507 C CA . LEU A 1 71 ? 30.680 -8.243 -21.600 1.00 74.00 71 LEU A CA 1
ATOM 508 C C . LEU A 1 71 ? 29.565 -7.227 -21.912 1.00 74.00 71 LEU A C 1
ATOM 510 O O . LEU A 1 71 ? 29.687 -6.066 -21.533 1.00 74.00 71 LEU A O 1
ATOM 514 N N . ALA A 1 72 ? 28.501 -7.643 -22.604 1.00 73.19 72 ALA A N 1
ATOM 515 C CA . ALA A 1 72 ? 27.381 -6.791 -23.006 1.00 73.19 72 ALA A CA 1
ATOM 516 C C . ALA A 1 72 ? 26.075 -7.072 -22.239 1.00 73.19 72 ALA A C 1
ATOM 518 O O . ALA A 1 72 ? 25.068 -6.425 -22.517 1.00 73.19 72 ALA A O 1
ATOM 519 N N . TYR A 1 73 ? 26.070 -8.007 -21.285 1.00 67.31 73 TYR A N 1
ATOM 520 C CA . TYR A 1 73 ? 24.869 -8.413 -20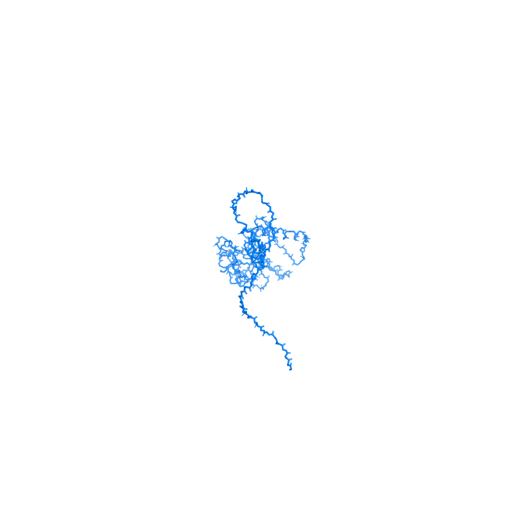.545 1.00 67.31 73 TYR A CA 1
ATOM 521 C C . TYR A 1 73 ? 24.248 -7.244 -19.767 1.00 67.31 73 TYR A C 1
ATOM 523 O O . TYR A 1 73 ? 23.038 -7.049 -19.813 1.00 67.31 73 TYR A O 1
ATOM 531 N N . ASP A 1 74 ? 25.087 -6.415 -19.138 1.00 64.12 74 ASP A N 1
ATOM 532 C CA . ASP A 1 74 ? 24.672 -5.179 -18.459 1.00 64.12 74 ASP A CA 1
ATOM 533 C C . ASP A 1 74 ? 24.849 -3.927 -19.347 1.00 64.12 74 ASP A C 1
ATOM 535 O O . ASP A 1 74 ? 24.962 -2.800 -18.867 1.00 64.12 74 ASP A O 1
ATOM 539 N N . ALA A 1 75 ? 24.902 -4.091 -20.677 1.00 76.88 75 ALA A N 1
ATOM 540 C CA . ALA A 1 75 ? 24.987 -2.944 -21.574 1.00 76.88 75 ALA A CA 1
ATOM 541 C C . ALA A 1 75 ? 23.674 -2.138 -21.517 1.00 76.88 75 ALA A C 1
ATOM 543 O O . ALA A 1 75 ? 22.600 -2.696 -21.773 1.00 76.88 75 ALA A O 1
ATOM 544 N N . PRO A 1 76 ? 23.720 -0.809 -21.292 1.00 73.94 76 PRO A N 1
ATOM 545 C CA . PRO A 1 76 ? 22.513 0.008 -21.134 1.00 73.94 76 PRO A CA 1
ATOM 546 C C . PRO A 1 76 ? 21.608 -0.019 -22.376 1.00 73.94 76 PRO A C 1
ATOM 548 O O . PRO A 1 76 ? 20.392 0.121 -22.266 1.00 73.94 76 PRO A O 1
ATOM 551 N N . MET A 1 77 ? 22.177 -0.276 -23.560 1.00 77.69 77 MET A N 1
ATOM 552 C CA . MET A 1 77 ? 21.422 -0.471 -24.800 1.00 77.69 77 MET A CA 1
ATOM 553 C C . MET A 1 77 ? 20.518 -1.716 -24.769 1.00 77.69 77 MET A C 1
ATOM 555 O O . MET A 1 77 ? 19.406 -1.654 -25.294 1.00 77.69 77 MET A O 1
ATOM 559 N N . LEU A 1 78 ? 20.960 -2.828 -24.165 1.00 80.25 78 LEU A N 1
ATOM 560 C CA . LEU A 1 78 ? 20.145 -4.043 -24.055 1.00 80.25 78 LEU A CA 1
ATOM 561 C C . LEU A 1 78 ? 18.994 -3.828 -23.068 1.00 80.25 78 LEU A C 1
ATOM 563 O O . LEU A 1 78 ? 17.855 -4.135 -23.406 1.00 80.25 78 LEU A O 1
ATOM 567 N N . ARG A 1 79 ? 19.265 -3.210 -21.912 1.00 75.19 79 ARG A N 1
ATOM 568 C CA . ARG A 1 79 ? 18.239 -2.886 -20.902 1.00 75.19 79 ARG A CA 1
ATOM 569 C C . ARG A 1 79 ? 17.187 -1.912 -21.452 1.00 75.19 79 ARG A C 1
ATOM 571 O O . ARG A 1 79 ? 15.990 -2.132 -21.287 1.00 75.19 79 ARG A O 1
ATOM 578 N N . ALA A 1 80 ? 17.608 -0.896 -22.212 1.00 80.56 80 ALA A N 1
ATOM 579 C CA . ALA A 1 80 ? 16.693 0.022 -22.897 1.00 80.56 80 ALA A CA 1
ATOM 580 C C . ALA A 1 80 ? 15.860 -0.659 -24.004 1.00 80.56 80 ALA A C 1
ATOM 582 O O . ALA A 1 80 ? 14.699 -0.300 -24.221 1.00 80.56 80 ALA A O 1
ATOM 583 N N . LEU A 1 81 ? 16.428 -1.640 -24.717 1.00 85.88 81 LEU A N 1
ATOM 584 C CA . LEU A 1 81 ? 15.686 -2.439 -25.694 1.00 85.88 81 LEU A CA 1
ATOM 585 C C . LEU A 1 81 ? 14.660 -3.342 -24.997 1.00 85.88 81 LEU A C 1
ATOM 587 O O . LEU A 1 81 ? 13.501 -3.362 -25.406 1.00 85.88 81 LEU A O 1
ATOM 591 N N . GLU A 1 82 ? 15.058 -4.034 -23.929 1.00 84.81 82 GLU A N 1
ATOM 592 C CA . GLU A 1 82 ? 14.174 -4.859 -23.105 1.00 84.81 82 GLU A CA 1
ATOM 593 C C . GLU A 1 82 ? 12.988 -4.041 -22.580 1.00 84.81 82 GLU A C 1
ATOM 595 O O . GLU A 1 82 ? 11.843 -4.408 -22.853 1.00 84.81 82 GLU A O 1
ATOM 600 N N . GLY A 1 83 ? 13.248 -2.889 -21.951 1.00 85.62 83 GLY A N 1
ATOM 601 C CA . GLY A 1 83 ? 12.217 -1.970 -21.464 1.00 85.62 83 GLY A CA 1
ATOM 602 C C . GLY A 1 83 ? 11.215 -1.561 -22.548 1.00 85.62 83 GLY A C 1
ATOM 603 O O . GLY A 1 83 ? 10.008 -1.625 -22.327 1.00 85.62 83 GLY A O 1
ATOM 604 N N . ARG A 1 84 ? 11.679 -1.259 -23.770 1.00 87.88 84 ARG A N 1
ATOM 605 C CA . ARG A 1 84 ? 10.777 -1.001 -24.910 1.00 87.88 84 ARG A CA 1
ATOM 606 C C . ARG A 1 84 ? 9.965 -2.225 -25.327 1.00 87.88 84 ARG A C 1
ATOM 608 O O . ARG A 1 84 ? 8.796 -2.071 -25.672 1.00 87.88 84 ARG A O 1
ATOM 615 N N . THR A 1 85 ? 10.542 -3.430 -25.307 1.00 90.62 85 THR A N 1
ATOM 616 C CA . THR A 1 85 ? 9.769 -4.650 -25.611 1.00 90.62 85 THR A CA 1
ATOM 617 C C . THR A 1 85 ? 8.723 -4.956 -24.542 1.00 90.62 85 THR A C 1
ATOM 619 O O . THR A 1 85 ? 7.649 -5.447 -24.881 1.00 90.62 85 THR A O 1
ATOM 622 N N . ILE A 1 86 ? 8.997 -4.634 -23.274 1.00 89.06 86 ILE A N 1
ATOM 623 C CA . ILE A 1 86 ? 8.031 -4.716 -22.175 1.00 89.06 86 ILE A CA 1
ATOM 624 C C . ILE A 1 86 ? 6.890 -3.717 -22.413 1.00 89.06 86 ILE A C 1
ATOM 626 O O . ILE A 1 86 ? 5.733 -4.137 -22.467 1.00 89.06 86 ILE A O 1
ATOM 630 N N . ASP A 1 87 ? 7.204 -2.440 -22.663 1.00 88.31 87 ASP A N 1
ATOM 631 C CA . ASP A 1 87 ? 6.212 -1.397 -22.968 1.00 88.31 87 ASP A CA 1
ATOM 632 C C . ASP A 1 87 ? 5.296 -1.814 -24.140 1.00 88.31 87 ASP A C 1
ATOM 634 O O . ASP A 1 87 ? 4.070 -1.729 -24.042 1.00 88.31 87 ASP A O 1
ATOM 638 N N . TRP A 1 88 ? 5.876 -2.330 -25.233 1.00 92.19 88 TRP A N 1
ATOM 639 C CA . TRP A 1 88 ? 5.129 -2.822 -26.399 1.00 92.19 88 TRP A CA 1
ATOM 640 C C . TRP A 1 88 ? 4.219 -4.010 -26.075 1.00 92.19 88 TRP A C 1
ATOM 642 O O . TRP A 1 88 ? 3.092 -4.058 -26.562 1.00 92.19 88 TRP A O 1
ATOM 652 N N . ARG A 1 89 ? 4.666 -4.966 -25.249 1.00 91.56 89 ARG A N 1
ATOM 653 C CA . ARG A 1 89 ? 3.831 -6.107 -24.826 1.00 91.56 89 ARG A CA 1
ATOM 654 C C . ARG A 1 89 ? 2.643 -5.644 -23.984 1.00 91.56 89 ARG A C 1
ATOM 656 O O . ARG A 1 89 ? 1.540 -6.140 -24.191 1.00 91.56 89 ARG A O 1
ATOM 663 N N . PHE A 1 90 ? 2.838 -4.677 -23.086 1.00 89.00 90 PHE A N 1
ATOM 664 C CA . PHE A 1 90 ? 1.741 -4.093 -22.309 1.00 89.00 90 PHE A CA 1
ATOM 665 C C . PHE A 1 90 ? 0.748 -3.324 -23.189 1.00 89.00 90 PHE A C 1
ATOM 667 O O . PHE A 1 90 ? -0.458 -3.500 -23.025 1.00 89.00 90 PHE A O 1
ATOM 674 N N . GLN A 1 91 ? 1.229 -2.543 -24.161 1.00 89.69 91 GLN A N 1
ATOM 675 C CA . GLN A 1 91 ? 0.369 -1.858 -25.133 1.00 89.69 91 GLN A CA 1
ATOM 676 C C . GLN A 1 91 ? -0.419 -2.845 -26.007 1.00 89.69 91 GLN A C 1
ATOM 678 O O . GLN A 1 91 ? -1.625 -2.680 -26.169 1.00 89.69 91 GLN A O 1
ATOM 683 N N . ALA A 1 92 ? 0.230 -3.896 -26.517 1.00 93.50 92 ALA A N 1
ATOM 684 C CA . ALA A 1 92 ? -0.405 -4.920 -27.348 1.00 93.50 92 ALA A CA 1
ATOM 685 C C . ALA A 1 92 ? -1.414 -5.791 -26.576 1.00 93.50 92 ALA A C 1
ATOM 687 O O . ALA A 1 92 ? -2.410 -6.223 -27.151 1.00 93.50 92 ALA A O 1
ATOM 688 N N . ARG A 1 93 ? -1.185 -6.028 -25.275 1.00 92.06 93 ARG A N 1
ATOM 689 C CA . ARG A 1 93 ? -2.156 -6.669 -24.370 1.00 92.06 93 ARG A CA 1
ATOM 690 C C . ARG A 1 93 ? -3.388 -5.786 -24.131 1.00 92.06 93 ARG A C 1
ATOM 692 O O . ARG A 1 93 ? -4.471 -6.310 -23.896 1.00 92.06 93 ARG A O 1
ATOM 699 N N . GLY A 1 94 ? -3.214 -4.466 -24.173 1.00 89.19 94 GLY A N 1
ATOM 700 C CA . GLY A 1 94 ? -4.251 -3.490 -23.860 1.00 89.19 94 GLY A CA 1
ATOM 701 C C . GLY A 1 94 ? -4.487 -3.303 -22.357 1.00 89.19 94 GLY A C 1
ATOM 702 O O . GLY A 1 94 ? -3.812 -3.890 -21.500 1.00 89.19 94 GLY A O 1
ATOM 703 N N . ALA A 1 95 ? -5.457 -2.442 -22.043 1.00 85.25 95 ALA A N 1
ATOM 704 C CA . ALA A 1 95 ? -5.898 -2.195 -20.677 1.00 85.25 95 ALA A CA 1
ATOM 705 C C . ALA A 1 95 ? -6.668 -3.410 -20.139 1.00 85.25 95 ALA A C 1
ATOM 707 O O . ALA A 1 95 ? -7.653 -3.841 -20.733 1.00 85.25 95 ALA A O 1
ATOM 708 N N . ALA A 1 96 ? -6.227 -3.939 -18.998 1.00 82.50 96 ALA A N 1
ATOM 709 C CA . ALA A 1 96 ? -6.995 -4.916 -18.241 1.00 82.50 96 ALA A CA 1
ATOM 710 C C . ALA A 1 96 ? -7.958 -4.168 -17.312 1.00 82.50 96 ALA A C 1
ATOM 712 O O . ALA A 1 96 ? -7.534 -3.279 -16.573 1.00 82.50 96 ALA A O 1
ATOM 713 N N . THR A 1 97 ? -9.240 -4.523 -17.338 1.00 81.75 97 THR A N 1
ATOM 714 C CA . THR A 1 97 ? -10.193 -4.096 -16.309 1.00 81.75 97 THR A CA 1
ATOM 715 C C . THR A 1 97 ? -9.853 -4.801 -15.001 1.00 81.75 97 THR A C 1
ATOM 717 O O . THR A 1 97 ? -9.721 -6.026 -15.001 1.00 81.75 97 THR A O 1
ATOM 720 N N . ALA A 1 98 ? -9.732 -4.056 -13.901 1.00 81.75 98 ALA A N 1
ATOM 721 C CA . ALA A 1 98 ? -9.688 -4.660 -12.572 1.00 81.75 98 ALA A CA 1
ATOM 722 C C . ALA A 1 98 ? -10.980 -5.459 -12.335 1.00 81.75 98 ALA A C 1
ATOM 724 O O . ALA A 1 98 ? -12.064 -5.002 -12.714 1.00 81.75 98 ALA A O 1
ATOM 725 N N . GLY A 1 99 ? -10.861 -6.656 -11.763 1.00 83.69 99 GLY A N 1
ATOM 726 C CA . GLY A 1 99 ? -12.020 -7.436 -11.358 1.00 83.69 99 GLY A CA 1
ATOM 727 C C . GLY A 1 99 ? -12.624 -6.913 -10.046 1.00 83.69 99 GLY A C 1
ATOM 728 O O . GLY A 1 99 ? -12.019 -6.076 -9.368 1.00 83.69 99 GLY A O 1
ATOM 729 N N . PRO A 1 100 ? -13.833 -7.372 -9.680 1.00 85.19 100 PRO A N 1
ATOM 730 C CA . PRO A 1 100 ? -14.530 -6.935 -8.468 1.00 85.19 100 PRO A CA 1
ATOM 731 C C . PRO A 1 100 ? -13.854 -7.392 -7.161 1.00 85.19 100 PRO A C 1
ATOM 733 O O . PRO A 1 100 ? -14.292 -7.000 -6.086 1.00 85.19 100 PRO A O 1
ATOM 736 N N . GLU A 1 101 ? -12.818 -8.231 -7.234 1.00 89.62 101 GLU A N 1
ATOM 737 C CA . GLU A 1 101 ? -12.074 -8.760 -6.088 1.00 89.62 101 GLU A CA 1
ATOM 738 C C . GLU A 1 101 ? -11.105 -7.768 -5.420 1.00 89.62 101 GLU A C 1
ATOM 740 O O . GLU A 1 101 ? -10.628 -8.055 -4.323 1.00 89.62 101 GLU A O 1
ATOM 745 N N . VAL A 1 102 ? -10.815 -6.615 -6.039 1.00 90.56 102 VAL A N 1
ATOM 746 C CA . VAL A 1 102 ? -9.931 -5.581 -5.468 1.00 90.56 102 VAL A CA 1
ATOM 747 C C . VAL A 1 102 ? -10.710 -4.300 -5.180 1.00 90.56 102 VAL A C 1
ATOM 749 O O . VAL A 1 102 ? -11.211 -3.645 -6.093 1.00 90.56 102 VAL A O 1
ATOM 752 N N . LEU A 1 103 ? -10.744 -3.898 -3.907 1.00 92.31 103 LEU A N 1
ATOM 753 C CA . LEU A 1 103 ? -11.256 -2.602 -3.463 1.00 92.31 103 LEU A CA 1
ATOM 754 C C . LEU A 1 103 ? -10.088 -1.674 -3.109 1.00 92.31 103 LEU A C 1
ATOM 756 O O . LEU A 1 103 ? -9.252 -2.018 -2.278 1.00 92.31 103 LEU A O 1
ATOM 760 N N . LEU A 1 104 ? -10.059 -0.479 -3.702 1.00 92.94 104 LEU A N 1
ATOM 761 C CA . LEU A 1 104 ? -9.141 0.590 -3.306 1.00 92.94 104 LEU A CA 1
ATOM 762 C C . LEU A 1 104 ? -9.866 1.562 -2.372 1.00 92.94 104 LEU A C 1
ATOM 764 O O . LEU A 1 104 ? -10.801 2.247 -2.789 1.00 92.94 104 LEU A O 1
ATOM 768 N N . VAL A 1 105 ? -9.421 1.634 -1.118 1.00 94.62 105 VAL A N 1
ATOM 769 C CA . VAL A 1 105 ? -9.875 2.641 -0.151 1.00 94.62 105 VAL A CA 1
ATOM 770 C C . VAL A 1 105 ? -8.903 3.812 -0.206 1.00 94.62 105 VAL A C 1
ATOM 772 O O . VAL A 1 105 ? -7.765 3.705 0.244 1.00 94.62 105 VAL A O 1
ATOM 775 N N . LEU A 1 106 ? -9.338 4.917 -0.806 1.00 95.12 106 LEU A N 1
ATOM 776 C CA . LEU A 1 106 ? -8.516 6.114 -0.965 1.00 95.12 106 LEU A CA 1
ATOM 777 C C . LEU A 1 106 ? -8.667 7.038 0.247 1.00 95.12 106 LEU A C 1
ATOM 779 O O . LEU A 1 106 ? -9.764 7.204 0.775 1.00 95.12 106 LEU A O 1
ATOM 783 N N . ILE A 1 107 ? -7.564 7.665 0.651 1.00 94.00 107 ILE A N 1
ATOM 784 C CA . ILE A 1 107 ? -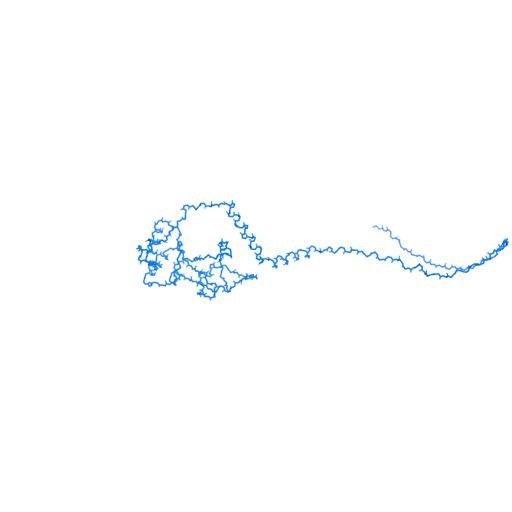7.542 8.736 1.649 1.00 94.00 107 ILE A CA 1
ATOM 785 C C . ILE A 1 107 ? -7.399 10.050 0.882 1.00 94.00 107 ILE A C 1
ATOM 787 O O . ILE A 1 107 ? -6.382 10.273 0.227 1.00 94.00 107 ILE A O 1
ATOM 791 N N . ASP A 1 108 ? -8.419 10.900 0.949 1.00 94.44 108 ASP A N 1
ATOM 792 C CA . ASP A 1 108 ? -8.433 12.226 0.326 1.00 94.44 108 ASP A CA 1
ATOM 793 C C . ASP A 1 108 ? -8.422 13.355 1.374 1.00 94.44 108 ASP A C 1
ATOM 795 O O . ASP A 1 108 ? -8.545 13.119 2.580 1.00 94.44 108 ASP A O 1
ATOM 799 N N . ASP A 1 109 ? -8.298 14.605 0.919 1.00 95.06 109 ASP A N 1
ATOM 800 C CA . ASP A 1 109 ? -8.291 15.787 1.794 1.00 95.06 109 ASP A CA 1
ATOM 801 C C . ASP A 1 109 ? -9.564 15.890 2.656 1.00 95.06 109 ASP A C 1
ATOM 803 O O . ASP A 1 109 ? -9.512 16.372 3.790 1.00 95.06 109 ASP A O 1
ATOM 807 N N . SER A 1 110 ? -10.709 15.413 2.148 1.00 93.44 110 SER A N 1
ATOM 808 C CA . SER A 1 110 ? -11.984 15.416 2.878 1.00 93.44 110 SER A CA 1
ATOM 809 C C . SER A 1 110 ? -11.974 14.411 4.034 1.00 93.44 110 SER A C 1
ATOM 811 O O . SER A 1 110 ? -12.376 14.734 5.156 1.00 93.44 110 SER A O 1
ATOM 813 N N . SER A 1 111 ? -11.408 13.230 3.788 1.00 93.19 111 SER A N 1
ATOM 814 C CA . SER A 1 111 ? -11.192 12.167 4.762 1.00 93.19 111 SER A CA 1
ATOM 815 C C . SER A 1 111 ? -10.234 12.639 5.850 1.00 93.19 111 SER A C 1
ATOM 817 O O . SER A 1 111 ? -10.570 12.562 7.031 1.00 93.19 111 SER A O 1
ATOM 819 N N . ILE A 1 112 ? -9.094 13.225 5.466 1.00 94.75 112 ILE A N 1
ATOM 820 C CA . ILE A 1 112 ? -8.105 13.798 6.392 1.00 94.75 112 ILE A CA 1
ATOM 821 C C . ILE A 1 112 ? -8.738 14.895 7.263 1.00 94.75 112 ILE A C 1
ATOM 823 O O . ILE A 1 112 ? -8.584 14.870 8.485 1.00 94.75 112 ILE A O 1
ATOM 827 N N . ALA A 1 113 ? -9.494 15.825 6.669 1.00 93.62 113 ALA A N 1
ATOM 828 C CA . ALA A 1 113 ? -10.178 16.885 7.409 1.00 93.62 113 ALA A CA 1
ATOM 829 C C . ALA A 1 113 ? -11.207 16.326 8.411 1.00 93.62 113 ALA A C 1
ATOM 831 O O . ALA A 1 113 ? -11.259 16.779 9.555 1.00 93.62 113 ALA A O 1
ATOM 832 N N . SER A 1 114 ? -11.984 15.309 8.016 1.00 93.12 114 SER A N 1
ATOM 833 C CA . SER A 1 114 ? -12.961 14.640 8.891 1.00 93.12 114 SER A CA 1
ATOM 834 C C . SER A 1 114 ? -12.316 13.842 10.036 1.00 93.12 114 SER A C 1
ATOM 836 O O . SER A 1 114 ? -12.875 13.773 11.129 1.00 93.12 114 SER A O 1
ATOM 838 N N . ALA A 1 115 ? -11.115 13.297 9.814 1.00 90.19 115 ALA A N 1
ATOM 839 C CA . ALA A 1 115 ? -10.349 12.516 10.785 1.00 90.19 115 ALA A CA 1
ATOM 840 C C . ALA A 1 115 ? -9.556 13.369 11.799 1.00 90.19 115 ALA A C 1
ATOM 842 O O . ALA A 1 115 ? -8.933 12.813 12.705 1.00 90.19 115 ALA A O 1
ATOM 843 N N . GLY A 1 116 ? -9.579 14.701 11.667 1.00 90.06 116 GLY A N 1
ATOM 844 C CA . GLY A 1 116 ? -8.874 15.636 12.552 1.00 90.06 116 GLY A CA 1
ATOM 845 C C . GLY A 1 116 ? -7.489 16.077 12.066 1.00 90.06 116 GLY A C 1
ATOM 846 O O . GLY A 1 116 ? -6.776 16.738 12.819 1.00 90.06 116 GLY A O 1
ATOM 847 N N . GLY A 1 117 ? -7.117 15.761 10.822 1.00 90.31 117 GLY A N 1
ATOM 848 C CA . GLY A 1 117 ? -5.864 16.182 10.193 1.00 90.31 117 GLY A CA 1
ATOM 849 C C . GLY A 1 117 ? -4.899 15.037 9.875 1.00 90.31 117 GLY A C 1
ATOM 850 O O . GLY A 1 117 ? -5.226 13.856 9.987 1.00 90.31 117 GLY A O 1
ATOM 851 N N . TRP A 1 118 ? -3.696 15.415 9.436 1.00 90.06 118 TRP A N 1
ATOM 852 C CA . TRP A 1 118 ? -2.590 14.500 9.150 1.00 90.06 118 TRP A CA 1
ATOM 853 C C . TRP A 1 118 ? -1.490 14.637 10.221 1.00 90.06 118 TRP A C 1
ATOM 855 O O . TRP A 1 118 ? -1.166 15.772 10.580 1.00 90.06 118 TRP A O 1
ATOM 865 N N . PRO A 1 119 ? -0.867 13.539 10.697 1.00 90.06 119 PRO A N 1
ATOM 866 C CA . PRO A 1 119 ? -1.117 12.139 10.336 1.00 90.06 119 PRO A CA 1
ATOM 867 C C . PRO A 1 119 ? -2.463 11.615 10.857 1.00 90.06 119 PRO A C 1
ATOM 869 O O . PRO A 1 119 ? -2.953 12.061 11.892 1.00 90.06 119 PRO A O 1
ATOM 872 N N . LEU A 1 120 ? -3.048 10.642 10.148 1.00 91.69 120 LEU A N 1
ATOM 873 C CA . LEU A 1 120 ? -4.310 10.026 10.568 1.00 91.69 120 LEU A CA 1
ATOM 874 C C . LEU A 1 120 ? -4.171 9.357 11.951 1.00 91.69 120 LEU A C 1
ATOM 876 O O . LEU A 1 120 ? -3.224 8.586 12.160 1.00 91.69 120 LEU A O 1
ATOM 880 N N . PRO A 1 121 ? -5.128 9.555 12.879 1.00 92.44 121 PRO A N 1
ATOM 881 C CA . PRO A 1 121 ? -5.101 8.884 14.173 1.00 92.44 121 PRO A CA 1
ATOM 882 C C . PRO A 1 121 ? -5.119 7.359 14.018 1.00 92.44 121 PRO A C 1
ATOM 884 O O . PRO A 1 121 ? -5.941 6.806 13.288 1.00 92.44 121 PRO A O 1
ATOM 887 N N . ARG A 1 122 ? -4.270 6.652 14.775 1.00 92.75 122 ARG A N 1
ATOM 888 C CA . ARG A 1 122 ? -4.152 5.177 14.743 1.00 92.75 122 ARG A CA 1
ATOM 889 C C . ARG A 1 122 ? -5.486 4.445 14.903 1.00 92.75 122 ARG A C 1
ATOM 891 O O . ARG A 1 122 ? -5.701 3.417 14.270 1.00 92.75 122 ARG A O 1
ATOM 898 N N . ARG A 1 123 ? -6.398 5.011 15.699 1.00 92.25 123 ARG A N 1
ATOM 899 C CA . ARG A 1 123 ? -7.762 4.506 15.874 1.00 92.25 123 ARG A CA 1
ATOM 900 C C . ARG A 1 123 ? -8.570 4.493 14.572 1.00 92.25 123 ARG A C 1
ATOM 902 O O . ARG A 1 123 ? -9.258 3.515 14.329 1.00 92.25 123 ARG A O 1
ATOM 909 N N . VAL A 1 124 ? -8.455 5.519 13.726 1.00 93.69 124 VAL A N 1
ATOM 910 C CA . VAL A 1 124 ? -9.160 5.577 12.430 1.00 93.69 124 VAL A CA 1
ATOM 911 C C . VAL A 1 124 ? -8.709 4.426 11.529 1.00 93.69 124 VAL A C 1
ATOM 913 O O . VAL A 1 124 ? -9.540 3.772 10.908 1.00 93.69 124 VAL A O 1
ATOM 916 N N . LEU A 1 125 ? -7.408 4.112 11.528 1.00 94.56 125 LEU A N 1
ATOM 917 C CA . LEU A 1 125 ? -6.866 2.956 10.805 1.00 94.56 125 LEU A CA 1
ATOM 918 C C . LEU A 1 125 ? -7.360 1.623 11.398 1.00 94.56 125 LEU A C 1
ATOM 920 O O . LEU A 1 125 ? -7.724 0.718 10.656 1.00 94.56 125 LEU A O 1
ATOM 924 N N . ALA A 1 126 ? -7.421 1.508 12.728 1.00 94.75 126 ALA A N 1
ATOM 925 C CA . ALA A 1 126 ? -7.886 0.305 13.425 1.00 94.75 126 ALA A CA 1
ATOM 926 C C . ALA A 1 126 ? -9.389 0.026 13.197 1.00 94.75 126 ALA A C 1
ATOM 928 O O . ALA A 1 126 ? -9.799 -1.119 12.975 1.00 94.75 126 ALA A O 1
ATOM 929 N N . ASP A 1 127 ? -10.205 1.083 13.214 1.00 94.75 127 ASP A N 1
ATOM 930 C CA . ASP A 1 127 ? -11.636 1.032 12.919 1.00 94.75 127 ASP A CA 1
ATOM 931 C C . ASP A 1 127 ? -11.866 0.709 11.422 1.00 94.75 127 ASP A C 1
ATOM 933 O O . ASP A 1 127 ? -12.722 -0.116 11.105 1.00 94.75 127 ASP A O 1
ATOM 937 N N . ALA A 1 128 ? -11.041 1.239 10.504 1.00 95.50 128 ALA A N 1
ATOM 938 C CA . ALA A 1 128 ? -11.086 0.904 9.074 1.00 95.50 128 ALA A CA 1
ATOM 939 C C . ALA A 1 128 ? -10.705 -0.561 8.773 1.00 95.50 128 ALA A C 1
ATOM 941 O O . ALA A 1 128 ? -11.415 -1.225 8.020 1.00 95.50 128 ALA A O 1
ATOM 942 N N . VAL A 1 129 ? -9.640 -1.093 9.392 1.00 96.12 129 VAL A N 1
ATOM 943 C CA . VAL A 1 129 ? -9.270 -2.524 9.296 1.00 96.12 129 VAL A CA 1
ATOM 944 C C . VAL A 1 129 ? -10.426 -3.408 9.764 1.00 96.12 129 VAL A C 1
ATOM 946 O O . VAL A 1 129 ? -10.781 -4.369 9.087 1.00 96.12 129 VAL A O 1
ATOM 949 N N . THR A 1 130 ? -11.066 -3.047 10.881 1.00 96.44 130 THR A N 1
ATOM 950 C CA . THR A 1 130 ? -12.237 -3.779 11.391 1.00 96.44 130 THR A CA 1
ATOM 951 C C . THR A 1 130 ? -13.389 -3.750 10.386 1.00 96.44 130 THR A C 1
ATOM 953 O O . THR A 1 130 ? -13.913 -4.801 10.040 1.00 96.44 130 THR A O 1
ATOM 956 N N . ALA A 1 131 ? -13.748 -2.573 9.864 1.00 96.62 131 ALA A N 1
ATOM 957 C CA . ALA A 1 131 ? -14.851 -2.433 8.915 1.00 96.62 131 ALA A CA 1
ATOM 958 C C . ALA A 1 131 ? -14.619 -3.206 7.602 1.00 96.62 131 ALA A C 1
ATOM 960 O O . ALA A 1 131 ? -15.563 -3.758 7.041 1.00 96.62 131 ALA A O 1
ATOM 961 N N . LEU A 1 132 ? -13.373 -3.276 7.119 1.00 96.44 132 LEU A N 1
ATOM 962 C CA . LEU A 1 132 ? -13.011 -4.068 5.940 1.00 96.44 132 LEU A CA 1
ATOM 963 C C . LEU A 1 132 ? -13.091 -5.577 6.210 1.00 96.44 132 LEU A C 1
ATOM 965 O O . LEU A 1 132 ? -13.616 -6.313 5.373 1.00 96.44 132 LEU A O 1
ATOM 969 N N . ARG A 1 133 ? -12.634 -6.033 7.382 1.00 96.00 133 ARG A N 1
ATOM 970 C CA . ARG A 1 133 ? -12.738 -7.439 7.799 1.00 96.00 133 ARG A CA 1
ATOM 971 C C . ARG A 1 133 ? -14.199 -7.866 7.974 1.00 96.00 133 ARG A C 1
ATOM 973 O O . ARG A 1 133 ? -14.605 -8.883 7.418 1.00 96.00 133 ARG A O 1
ATOM 980 N N . ASP A 1 134 ? -15.015 -7.042 8.633 1.00 96.31 134 ASP A N 1
ATOM 981 C CA . ASP A 1 134 ? -16.461 -7.258 8.802 1.00 96.31 134 ASP A CA 1
ATOM 982 C C . ASP A 1 134 ? -17.215 -7.256 7.454 1.00 96.31 134 ASP A C 1
ATOM 984 O O . ASP A 1 134 ? -18.215 -7.958 7.294 1.00 96.31 134 ASP A O 1
ATOM 988 N N . ALA A 1 135 ? -16.718 -6.515 6.455 1.00 95.50 135 ALA A N 1
ATOM 989 C CA . ALA A 1 135 ? -17.217 -6.541 5.077 1.00 95.50 135 ALA A CA 1
ATOM 990 C C . ALA A 1 135 ? -16.761 -7.776 4.264 1.00 95.50 135 ALA A C 1
ATOM 992 O O . ALA A 1 135 ? -17.150 -7.919 3.103 1.00 95.50 135 ALA A O 1
ATOM 993 N N . GLY A 1 136 ? -15.965 -8.676 4.851 1.00 94.81 136 GLY A N 1
ATOM 994 C CA . GLY A 1 136 ? -15.507 -9.917 4.224 1.00 94.81 136 GLY A CA 1
ATOM 995 C C . GLY A 1 136 ? -14.223 -9.792 3.398 1.00 94.81 136 GLY A C 1
ATOM 996 O O . GLY A 1 136 ? -13.984 -10.634 2.529 1.00 94.81 136 GLY A O 1
ATOM 997 N N . ALA A 1 137 ? -13.394 -8.768 3.634 1.00 95.88 137 ALA A N 1
ATOM 998 C CA . ALA A 1 137 ? -12.067 -8.693 3.027 1.00 95.88 137 ALA A CA 1
ATOM 999 C C . ALA A 1 137 ? -11.217 -9.908 3.440 1.00 95.88 137 ALA A C 1
ATOM 1001 O O . ALA A 1 137 ? -11.078 -10.207 4.621 1.00 95.88 137 ALA A O 1
ATOM 1002 N N . ARG A 1 138 ? -10.639 -10.612 2.458 1.00 95.00 138 ARG A N 1
ATOM 1003 C CA . ARG A 1 138 ? -9.763 -11.772 2.706 1.00 95.00 138 ARG A CA 1
ATOM 1004 C C . ARG A 1 138 ? -8.325 -11.373 3.052 1.00 95.00 138 ARG A C 1
ATOM 1006 O O . ARG A 1 138 ? -7.635 -12.133 3.719 1.00 95.00 138 ARG A O 1
ATOM 1013 N N . VAL A 1 139 ? -7.870 -10.242 2.516 1.00 95.50 139 VAL A N 1
ATOM 1014 C CA . VAL A 1 139 ? -6.553 -9.645 2.765 1.00 95.50 139 VAL A CA 1
ATOM 1015 C C . VAL A 1 139 ? -6.730 -8.130 2.761 1.00 95.50 139 VAL A C 1
ATOM 1017 O O . VAL A 1 139 ? -7.427 -7.596 1.895 1.00 95.50 139 VAL A O 1
ATOM 1020 N N . ILE A 1 140 ? -6.096 -7.441 3.706 1.00 96.62 140 ILE A N 1
ATOM 1021 C CA . ILE A 1 140 ? -6.116 -5.985 3.852 1.00 96.62 140 ILE A CA 1
ATOM 1022 C C . ILE A 1 140 ? -4.670 -5.488 3.773 1.00 96.62 140 ILE A C 1
ATOM 1024 O O . ILE A 1 140 ? -3.883 -5.691 4.693 1.00 96.62 140 ILE A O 1
ATOM 1028 N N . ALA A 1 141 ? -4.307 -4.827 2.675 1.00 94.88 141 ALA A N 1
ATOM 1029 C CA . ALA A 1 141 ? -3.005 -4.180 2.539 1.00 94.88 141 ALA A CA 1
ATOM 1030 C C . ALA A 1 141 ? -3.107 -2.704 2.943 1.00 94.88 141 ALA A C 1
ATOM 1032 O O . ALA A 1 141 ? -3.946 -1.972 2.414 1.00 94.88 141 ALA A O 1
ATOM 1033 N N . LEU A 1 142 ? -2.252 -2.259 3.865 1.00 94.62 142 LEU A N 1
ATOM 1034 C CA . LEU A 1 142 ? -2.097 -0.839 4.182 1.00 94.62 142 LEU A CA 1
ATOM 1035 C C . LEU A 1 142 ? -1.000 -0.231 3.296 1.00 94.62 142 LEU A C 1
ATOM 1037 O O . LEU A 1 142 ? 0.087 -0.789 3.197 1.00 94.62 142 LEU A O 1
ATOM 1041 N N . ASP A 1 143 ? -1.258 0.936 2.703 1.00 92.31 143 ASP A N 1
ATOM 1042 C CA . ASP A 1 143 ? -0.266 1.714 1.938 1.00 92.31 143 ASP A CA 1
ATOM 1043 C C . ASP A 1 143 ? 0.083 3.016 2.680 1.00 92.31 143 ASP A C 1
ATOM 1045 O O . ASP A 1 143 ? -0.119 4.134 2.211 1.00 92.31 143 ASP A O 1
ATOM 1049 N N . LEU A 1 144 ? 0.510 2.858 3.935 1.00 92.00 144 LEU A N 1
ATOM 1050 C CA . LEU A 1 144 ? 0.920 3.941 4.825 1.00 92.00 144 LEU A CA 1
ATOM 1051 C C . LEU A 1 144 ? 2.151 3.500 5.616 1.00 92.00 144 LEU A C 1
ATOM 1053 O O . LEU A 1 144 ? 2.079 2.544 6.388 1.00 92.00 144 LEU A O 1
ATOM 1057 N N . LEU A 1 145 ? 3.269 4.211 5.474 1.00 91.06 145 LEU A N 1
ATOM 1058 C CA . LEU A 1 145 ? 4.494 3.901 6.210 1.00 91.06 145 LEU A CA 1
ATOM 1059 C C . LEU A 1 145 ? 4.358 4.326 7.681 1.00 91.06 145 LEU A C 1
ATOM 1061 O O . LEU A 1 145 ? 4.476 5.502 8.023 1.00 91.06 145 LEU A O 1
ATOM 1065 N N . LEU A 1 146 ? 4.088 3.365 8.566 1.00 92.88 146 LEU A N 1
ATOM 1066 C CA . LEU A 1 146 ? 3.807 3.626 9.982 1.00 92.88 146 LEU A CA 1
ATOM 1067 C C . LEU A 1 146 ? 5.069 3.509 10.849 1.00 92.88 146 LEU A C 1
ATOM 1069 O O . LEU A 1 146 ? 5.069 2.775 11.831 1.00 92.88 146 LEU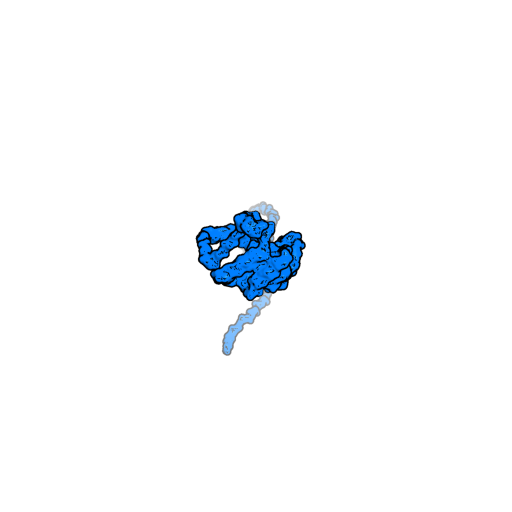 A O 1
ATOM 1073 N N . ALA A 1 147 ? 6.152 4.191 10.474 1.00 89.88 147 ALA A N 1
ATOM 1074 C CA . ALA A 1 147 ? 7.441 4.098 11.170 1.00 89.88 147 ALA A CA 1
ATOM 1075 C C . ALA A 1 147 ? 7.402 4.698 12.588 1.00 89.88 147 ALA A C 1
ATOM 1077 O O . ALA A 1 147 ? 7.850 4.072 13.550 1.00 89.88 147 ALA A O 1
ATOM 1078 N N . ASP A 1 148 ? 6.823 5.894 12.723 1.00 88.44 148 ASP A N 1
ATOM 1079 C CA . ASP A 1 148 ? 6.808 6.633 13.984 1.00 88.44 148 ASP A CA 1
ATOM 1080 C C . ASP A 1 148 ? 5.675 6.166 14.920 1.00 88.44 148 ASP A C 1
ATOM 1082 O O . ASP A 1 148 ? 4.506 6.129 14.508 1.00 88.44 148 ASP A O 1
ATOM 1086 N N . PRO A 1 149 ? 5.963 5.851 16.196 1.00 84.56 149 PRO A N 1
ATOM 1087 C CA . PRO A 1 149 ? 4.925 5.580 17.182 1.00 84.56 149 PRO A CA 1
ATOM 1088 C C . PRO A 1 149 ? 4.114 6.849 17.498 1.00 84.56 149 PRO A C 1
ATOM 1090 O O . PRO A 1 149 ? 4.634 7.965 17.510 1.00 84.56 149 PRO A O 1
ATOM 1093 N N . GLN A 1 150 ? 2.823 6.673 17.764 1.00 82.75 150 GLN A N 1
ATOM 1094 C CA . GLN A 1 150 ? 1.862 7.709 18.163 1.00 82.75 150 GLN A CA 1
ATOM 1095 C C . GLN A 1 150 ? 1.351 7.518 19.608 1.00 82.75 150 GLN A C 1
ATOM 1097 O O . GLN A 1 150 ? 0.431 8.211 20.041 1.00 82.75 150 GLN A O 1
ATOM 1102 N N . GLY A 1 151 ? 1.940 6.595 20.376 1.00 79.31 151 GLY A N 1
ATOM 1103 C CA . GLY A 1 151 ? 1.644 6.401 21.799 1.00 79.31 151 GLY A CA 1
ATOM 1104 C C . GLY A 1 151 ? 0.493 5.423 22.032 1.00 79.31 151 GLY A C 1
ATOM 1105 O O . GLY A 1 151 ? 0.410 4.393 21.373 1.00 79.31 151 GLY A O 1
ATOM 1106 N N . GLU A 1 152 ? -0.408 5.717 22.976 1.00 73.50 152 GLU A N 1
ATOM 1107 C CA . GLU A 1 152 ? -1.470 4.776 23.391 1.00 73.50 152 GLU A CA 1
ATOM 1108 C C . GLU A 1 152 ? -2.357 4.294 22.228 1.00 73.50 152 GLU A C 1
ATOM 1110 O O . GLU A 1 152 ? -2.799 3.144 22.216 1.00 73.50 152 GLU A O 1
ATOM 1115 N N . GLY A 1 153 ? -2.565 5.139 21.210 1.00 77.94 153 GLY A N 1
ATOM 1116 C CA . GLY A 1 153 ? -3.340 4.790 20.018 1.00 77.94 153 GLY A CA 1
ATOM 1117 C C . GLY A 1 153 ? -2.726 3.673 19.164 1.00 77.94 153 GLY A C 1
ATOM 1118 O O . GLY A 1 153 ? -3.468 2.979 18.468 1.00 77.94 153 GLY A O 1
ATOM 1119 N N . ASP A 1 154 ? -1.407 3.461 19.224 1.00 90.62 154 ASP A N 1
ATOM 1120 C CA . ASP A 1 154 ? -0.724 2.403 18.466 1.00 90.62 154 ASP A CA 1
ATOM 1121 C C . ASP A 1 154 ? -1.213 1.006 18.876 1.00 90.62 154 ASP A C 1
ATOM 1123 O O . ASP A 1 154 ? -1.360 0.126 18.029 1.00 90.62 154 ASP A O 1
ATOM 1127 N N . MET A 1 155 ? -1.501 0.798 20.166 1.00 91.88 155 MET A N 1
ATOM 1128 C CA . MET A 1 155 ? -1.849 -0.521 20.701 1.00 91.88 155 MET A CA 1
ATOM 1129 C C . MET A 1 155 ? -3.217 -1.023 20.231 1.00 91.88 155 MET A C 1
ATOM 1131 O O . MET A 1 155 ? -3.384 -2.228 20.051 1.00 91.88 155 MET A O 1
ATOM 1135 N N . GLU A 1 156 ? -4.179 -0.131 19.979 1.00 92.50 156 GLU A N 1
ATOM 1136 C CA . GLU A 1 156 ? -5.465 -0.531 19.393 1.00 92.50 156 GLU A CA 1
ATOM 1137 C C . GLU A 1 156 ? -5.292 -0.954 17.928 1.00 92.50 156 GLU A C 1
ATOM 1139 O O . GLU A 1 156 ? -5.872 -1.957 17.519 1.00 92.50 156 GLU A O 1
ATOM 1144 N N . LEU A 1 157 ? -4.435 -0.267 17.159 1.00 94.75 157 LEU A N 1
ATOM 1145 C CA . LEU A 1 157 ? -4.100 -0.695 15.798 1.00 94.75 157 LEU A CA 1
ATOM 1146 C C . LEU A 1 157 ? -3.410 -2.063 15.806 1.00 94.75 157 LEU A C 1
ATOM 1148 O O . LEU A 1 157 ? -3.871 -2.967 15.118 1.00 94.75 157 LEU A O 1
ATOM 1152 N N . VAL A 1 158 ? -2.379 -2.250 16.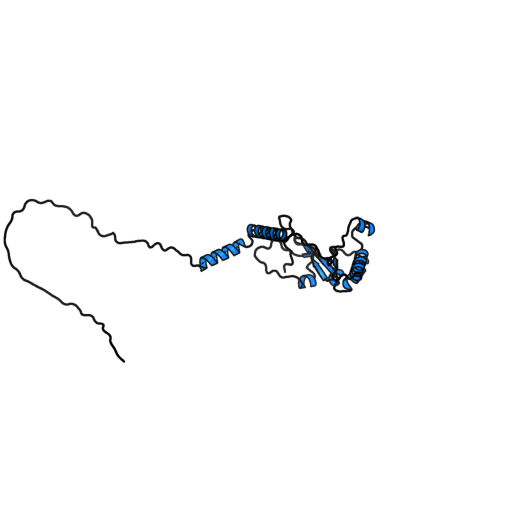638 1.00 95.31 158 VAL A N 1
ATOM 1153 C CA . VAL A 1 158 ? -1.691 -3.545 16.816 1.00 95.31 158 VAL A CA 1
ATOM 1154 C C . VAL A 1 158 ? -2.681 -4.664 17.150 1.00 95.31 158 VAL A C 1
ATOM 1156 O O . VAL A 1 158 ? -2.593 -5.744 16.574 1.00 95.31 158 VAL A O 1
ATOM 1159 N N . ARG A 1 159 ? -3.656 -4.401 18.032 1.00 94.19 159 ARG A N 1
ATOM 1160 C CA . ARG A 1 159 ? -4.673 -5.379 18.446 1.00 94.19 159 ARG A CA 1
ATOM 1161 C C . ARG A 1 159 ? -5.676 -5.733 17.344 1.00 94.19 159 ARG A C 1
ATOM 1163 O O . ARG A 1 159 ? -6.135 -6.868 17.312 1.00 94.19 159 ARG A O 1
ATOM 1170 N N . ARG A 1 160 ? -6.063 -4.787 16.477 1.00 94.06 160 ARG A N 1
ATOM 1171 C CA . ARG A 1 160 ? -6.956 -5.075 15.332 1.00 94.06 160 ARG A CA 1
ATOM 1172 C C . ARG A 1 160 ? -6.226 -5.760 14.189 1.00 94.06 160 ARG A C 1
ATOM 1174 O O . ARG A 1 160 ? -6.821 -6.600 13.522 1.00 94.06 160 ARG A O 1
ATOM 1181 N N . VAL A 1 161 ? -4.971 -5.382 13.970 1.00 94.56 161 VAL A N 1
ATOM 1182 C CA . VAL A 1 161 ? -4.115 -5.934 12.923 1.00 94.56 161 VAL A CA 1
ATOM 1183 C C . VAL A 1 161 ? -3.760 -7.380 13.260 1.00 94.56 161 VAL A C 1
ATOM 1185 O O . VAL A 1 161 ? -4.222 -8.266 12.557 1.00 94.56 161 VAL A O 1
ATOM 1188 N N . GLY A 1 162 ? -3.109 -7.635 14.399 1.00 92.75 162 GLY A N 1
ATOM 1189 C CA . GLY A 1 162 ? -2.747 -8.986 14.854 1.00 92.75 162 GLY A CA 1
ATOM 1190 C C . GLY A 1 162 ? -3.887 -9.788 15.483 1.00 92.75 162 GLY A C 1
ATOM 1191 O O . GLY A 1 162 ? -3.655 -10.532 16.435 1.00 92.75 162 GLY A O 1
ATOM 1192 N N . ALA A 1 163 ? -5.119 -9.585 15.012 1.00 90.94 163 ALA A N 1
ATOM 1193 C CA . ALA A 1 163 ? -6.262 -10.423 15.369 1.00 90.94 163 ALA A CA 1
ATOM 1194 C C . ALA A 1 163 ? -6.308 -11.703 14.517 1.00 90.94 163 ALA A C 1
ATOM 1196 O O . ALA A 1 163 ? -6.655 -12.758 15.040 1.00 90.94 163 ALA A O 1
ATOM 1197 N N . ASP A 1 164 ? -5.918 -11.588 13.244 1.00 90.75 164 ASP A N 1
ATOM 1198 C CA . ASP A 1 164 ? -5.890 -12.635 12.223 1.00 90.75 164 ASP A CA 1
ATOM 1199 C C . ASP A 1 164 ? -4.690 -12.384 11.282 1.00 90.75 164 ASP A C 1
ATOM 1201 O O . ASP A 1 164 ? -4.190 -11.261 11.191 1.00 90.75 164 ASP A O 1
ATOM 1205 N N . ASP A 1 165 ? -4.245 -13.407 10.547 1.00 89.31 165 ASP A N 1
ATOM 1206 C CA . ASP A 1 165 ? -3.147 -13.310 9.565 1.00 89.31 165 ASP A CA 1
ATOM 1207 C C . ASP A 1 165 ? -3.629 -12.752 8.199 1.00 89.31 165 ASP A C 1
ATOM 1209 O O . ASP A 1 165 ? -3.303 -13.285 7.138 1.00 89.31 165 ASP A O 1
ATOM 1213 N N . ASP A 1 166 ? -4.476 -11.715 8.208 1.00 94.12 166 ASP A N 1
ATOM 1214 C CA . ASP A 1 166 ? -5.113 -11.131 7.013 1.00 94.12 166 ASP A CA 1
ATOM 1215 C C . ASP A 1 166 ? -4.622 -9.713 6.663 1.00 94.12 166 ASP A C 1
ATOM 1217 O O . ASP A 1 166 ? -4.965 -9.192 5.598 1.00 94.12 166 ASP A O 1
ATOM 1221 N N . VAL A 1 167 ? -3.813 -9.075 7.515 1.00 95.38 167 VAL A N 1
ATOM 1222 C CA . VAL A 1 167 ? -3.311 -7.709 7.290 1.00 95.38 167 VAL A CA 1
ATOM 1223 C C . VAL A 1 167 ? -1.834 -7.690 6.898 1.00 95.38 167 VAL A C 1
ATOM 1225 O O . VAL A 1 167 ? -0.969 -8.163 7.637 1.00 95.38 167 VAL A O 1
ATOM 1228 N N . VAL A 1 168 ? -1.544 -7.017 5.781 1.00 94.25 168 VAL A N 1
ATOM 1229 C CA . VAL A 1 168 ? -0.187 -6.723 5.304 1.00 94.25 168 VAL A CA 1
ATOM 1230 C C . VAL A 1 168 ? 0.143 -5.252 5.567 1.00 94.25 168 VAL A C 1
ATOM 1232 O O . VAL A 1 168 ? -0.570 -4.349 5.121 1.00 94.25 168 VAL A O 1
ATOM 1235 N N . VAL A 1 169 ? 1.242 -5.000 6.281 1.00 93.62 169 VAL A N 1
ATOM 1236 C CA . VAL A 1 169 ? 1.726 -3.658 6.650 1.00 93.62 169 VAL A CA 1
ATOM 1237 C C . VAL A 1 169 ? 3.009 -3.334 5.871 1.00 93.62 169 VAL A C 1
ATOM 1239 O O . VAL A 1 169 ? 3.850 -4.221 5.697 1.00 93.62 169 VAL A O 1
ATOM 1242 N N . PRO A 1 170 ? 3.203 -2.090 5.397 1.00 91.94 170 PRO A N 1
ATOM 1243 C CA . PRO A 1 170 ? 4.308 -1.784 4.511 1.00 91.94 170 PRO A CA 1
ATOM 1244 C C . PRO A 1 170 ? 5.587 -1.405 5.265 1.00 91.94 170 PRO A C 1
ATOM 1246 O O . PRO A 1 170 ? 5.557 -0.714 6.286 1.00 91.94 170 PRO A O 1
ATOM 1249 N N . PHE A 1 171 ? 6.722 -1.785 4.687 1.00 88.12 171 PHE A N 1
ATOM 1250 C CA . PHE A 1 171 ? 8.029 -1.171 4.916 1.00 88.12 171 PHE A CA 1
ATOM 1251 C C . PHE A 1 171 ? 8.549 -0.536 3.611 1.00 88.12 171 PHE A C 1
ATOM 1253 O O . PHE A 1 171 ? 8.077 -0.864 2.521 1.00 88.12 171 PHE A O 1
ATOM 1260 N N . ALA A 1 172 ? 9.530 0.358 3.710 1.00 85.75 172 ALA A N 1
ATOM 1261 C CA . ALA A 1 172 ? 10.243 0.936 2.561 1.00 85.75 172 ALA A CA 1
ATOM 1262 C C . ALA A 1 172 ? 11.731 0.551 2.603 1.00 85.75 172 ALA A C 1
ATOM 1264 O O . ALA A 1 172 ? 12.247 0.283 3.689 1.00 85.75 172 ALA A O 1
ATOM 1265 N N . PHE A 1 173 ? 12.445 0.526 1.476 1.00 79.44 173 PHE A N 1
ATOM 1266 C CA . PHE A 1 173 ? 13.906 0.398 1.478 1.00 79.44 173 PHE A CA 1
ATOM 1267 C C . PHE A 1 173 ? 14.578 1.771 1.613 1.00 79.44 173 PHE A C 1
ATOM 1269 O O . PHE A 1 173 ? 13.971 2.822 1.422 1.00 79.44 173 PHE A O 1
ATOM 1276 N N . VAL A 1 174 ? 15.867 1.761 1.955 1.00 74.94 174 VAL A N 1
ATOM 1277 C CA . VAL A 1 174 ? 16.711 2.957 1.989 1.00 74.94 174 VAL A CA 1
ATOM 1278 C C . VAL A 1 174 ? 17.983 2.694 1.181 1.00 74.94 174 VAL A C 1
ATOM 1280 O O . VAL A 1 174 ? 18.768 1.790 1.480 1.00 74.94 174 VAL A O 1
ATOM 1283 N N . PHE A 1 175 ? 18.169 3.470 0.110 1.00 64.81 175 PHE A N 1
ATOM 1284 C CA . PHE A 1 175 ? 19.184 3.212 -0.922 1.00 64.81 175 PHE A CA 1
ATOM 1285 C C . PHE A 1 175 ? 20.437 4.095 -0.845 1.00 64.81 175 PHE A C 1
ATOM 1287 O O . PHE A 1 175 ? 21.407 3.822 -1.551 1.00 64.81 175 PHE A O 1
ATOM 1294 N N . ASP A 1 176 ? 20.441 5.119 0.009 1.00 64.81 176 ASP A N 1
ATOM 1295 C CA . ASP A 1 176 ? 21.563 6.045 0.228 1.00 64.81 176 ASP A CA 1
ATOM 1296 C C . ASP A 1 176 ? 22.475 5.647 1.408 1.00 64.81 176 ASP A C 1
ATOM 1298 O O . ASP A 1 176 ? 23.456 6.332 1.697 1.00 64.81 176 ASP A O 1
ATOM 1302 N N . GLY A 1 177 ? 22.189 4.513 2.057 1.00 57.69 177 GLY A N 1
ATOM 1303 C CA . GLY A 1 177 ? 22.951 3.984 3.192 1.00 57.69 177 GLY A CA 1
ATOM 1304 C C . GLY A 1 177 ? 22.356 4.292 4.570 1.00 57.69 177 GLY A C 1
ATOM 1305 O O . GLY A 1 177 ? 22.959 3.906 5.570 1.00 57.69 177 GLY A O 1
ATOM 1306 N N . GLY A 1 178 ? 21.193 4.950 4.641 1.00 64.25 178 GLY A N 1
ATOM 1307 C CA . GLY A 1 178 ? 20.383 5.021 5.861 1.00 64.25 178 GLY A CA 1
ATOM 1308 C C . GLY A 1 178 ? 19.534 3.762 6.123 1.00 64.25 178 GLY A C 1
ATOM 1309 O O . GLY A 1 178 ? 19.696 2.726 5.478 1.00 64.25 178 GLY A O 1
ATOM 1310 N N . GLY A 1 179 ? 18.580 3.888 7.053 1.00 67.94 179 GLY A N 1
ATOM 1311 C CA . GLY A 1 179 ? 17.606 2.845 7.409 1.00 67.94 179 GLY A CA 1
ATOM 1312 C C . GLY A 1 179 ? 18.040 1.916 8.551 1.00 67.94 179 GLY A C 1
ATOM 1313 O O . GLY A 1 179 ? 19.209 1.857 8.931 1.00 67.94 179 GLY A O 1
ATOM 1314 N N . GLU A 1 180 ? 17.078 1.185 9.114 1.00 73.69 180 GLU A N 1
ATOM 1315 C CA . GLU A 1 180 ? 17.326 0.112 10.080 1.00 73.69 180 GLU A CA 1
ATOM 1316 C C . GLU A 1 180 ? 17.651 -1.201 9.347 1.00 73.69 180 GLU A C 1
ATOM 1318 O O . GLU A 1 180 ? 17.304 -1.406 8.180 1.00 73.69 180 GLU A O 1
ATOM 1323 N N . ARG A 1 181 ? 18.306 -2.137 10.039 1.00 75.62 181 ARG A N 1
ATOM 1324 C CA . ARG A 1 181 ? 18.445 -3.509 9.552 1.00 75.62 181 ARG A CA 1
ATOM 1325 C C . ARG A 1 181 ? 17.062 -4.151 9.401 1.00 75.62 181 ARG A C 1
ATOM 1327 O O . ARG A 1 181 ? 16.261 -4.112 10.327 1.00 75.62 181 ARG A O 1
ATOM 1334 N N . ALA A 1 182 ? 16.825 -4.811 8.269 1.00 75.19 182 ALA A N 1
ATOM 1335 C CA . ALA A 1 182 ? 15.553 -5.471 7.989 1.00 75.19 182 ALA A CA 1
ATOM 1336 C C . ALA A 1 182 ? 15.088 -6.412 9.128 1.00 75.19 182 ALA A C 1
ATOM 1338 O O . ALA A 1 182 ? 15.889 -7.245 9.579 1.00 75.19 182 ALA A O 1
ATOM 1339 N N . PRO A 1 183 ? 13.816 -6.309 9.579 1.00 74.56 183 PRO A N 1
ATOM 1340 C CA . PRO A 1 183 ? 13.240 -7.205 10.580 1.00 74.56 183 PRO A CA 1
ATOM 1341 C C . PRO A 1 183 ? 13.360 -8.689 10.190 1.00 74.56 183 PRO A C 1
ATOM 1343 O O . PRO A 1 183 ? 13.422 -8.996 8.997 1.00 74.56 183 PRO A O 1
ATOM 1346 N N . PRO A 1 184 ? 13.347 -9.630 11.158 1.00 77.12 184 PRO A N 1
ATOM 1347 C CA . PRO A 1 184 ? 13.495 -11.062 10.884 1.00 77.12 184 PRO A CA 1
ATOM 1348 C C . PRO A 1 184 ? 12.553 -11.587 9.795 1.00 77.12 184 PRO A C 1
ATOM 1350 O O . PRO A 1 184 ? 13.042 -12.109 8.800 1.00 77.12 184 PRO A O 1
ATOM 1353 N N . ALA A 1 185 ? 11.245 -11.332 9.896 1.00 74.00 185 ALA A N 1
ATOM 1354 C CA . ALA A 1 185 ? 10.275 -11.810 8.907 1.00 74.00 185 ALA A CA 1
ATOM 1355 C C . ALA A 1 185 ? 10.485 -11.213 7.496 1.00 74.00 185 ALA A C 1
ATOM 1357 O O . ALA A 1 185 ? 10.285 -11.909 6.505 1.00 74.00 185 ALA A O 1
ATOM 1358 N N . VAL A 1 186 ? 10.994 -9.977 7.377 1.00 75.94 186 VAL A N 1
ATOM 1359 C CA . VAL A 1 186 ? 11.396 -9.415 6.070 1.00 75.94 186 VAL A CA 1
ATOM 1360 C C . VAL A 1 186 ? 12.615 -10.156 5.509 1.00 75.94 186 VAL A C 1
ATOM 1362 O O . VAL A 1 186 ? 12.672 -10.448 4.320 1.00 75.94 186 VAL A O 1
ATOM 1365 N N . ARG A 1 187 ? 13.597 -10.484 6.358 1.00 73.19 187 ARG A N 1
ATOM 1366 C CA . ARG A 1 187 ? 14.806 -11.222 5.955 1.00 73.19 187 ARG A CA 1
ATOM 1367 C C . ARG A 1 187 ? 14.534 -12.689 5.627 1.00 73.19 187 ARG A C 1
ATOM 1369 O O . ARG A 1 187 ? 15.245 -13.248 4.804 1.00 73.19 187 ARG A O 1
ATOM 1376 N N . GLU A 1 188 ? 13.544 -13.298 6.268 1.00 72.75 188 GLU A N 1
ATOM 1377 C CA . GLU A 1 188 ? 13.121 -14.682 6.030 1.00 72.75 188 GLU A CA 1
ATOM 1378 C C . GLU A 1 188 ? 12.315 -14.823 4.728 1.00 72.75 188 GLU A C 1
ATOM 1380 O O . GLU A 1 188 ? 12.422 -15.848 4.059 1.00 72.75 188 GLU A O 1
ATOM 1385 N N . ALA A 1 189 ? 11.581 -13.778 4.327 1.00 71.31 189 ALA A N 1
ATOM 1386 C CA . ALA A 1 189 ? 10.882 -13.704 3.042 1.00 71.31 189 ALA A CA 1
ATOM 1387 C C . ALA A 1 189 ? 11.757 -13.196 1.870 1.00 71.31 189 ALA A C 1
ATOM 1389 O O . ALA A 1 189 ? 11.356 -13.301 0.709 1.00 71.31 189 ALA A O 1
ATOM 1390 N N . ALA A 1 190 ? 12.935 -12.623 2.144 1.00 68.94 190 ALA A N 1
ATOM 1391 C CA . ALA A 1 190 ? 13.790 -12.013 1.126 1.00 68.94 190 ALA A CA 1
ATOM 1392 C C . ALA A 1 190 ? 14.465 -13.043 0.202 1.00 68.94 190 ALA A C 1
ATOM 1394 O O . ALA A 1 190 ? 14.947 -14.090 0.637 1.00 68.94 190 ALA A O 1
ATOM 1395 N N . VAL A 1 191 ? 14.589 -12.698 -1.084 1.00 64.88 191 VAL A N 1
ATOM 1396 C CA . VAL A 1 191 ? 15.390 -13.471 -2.043 1.00 64.88 191 VAL A CA 1
ATOM 1397 C C . VAL A 1 191 ? 16.841 -12.988 -2.006 1.00 64.88 191 VAL A C 1
ATOM 1399 O O . VAL A 1 191 ? 17.128 -11.843 -2.357 1.00 64.88 191 VAL A O 1
ATOM 1402 N N . ASP A 1 192 ? 17.761 -13.875 -1.621 1.00 59.19 192 ASP A N 1
ATOM 1403 C CA . ASP A 1 192 ? 19.203 -13.601 -1.625 1.00 59.19 192 ASP A CA 1
ATOM 1404 C C . ASP A 1 192 ? 19.740 -13.445 -3.062 1.00 59.19 192 ASP A C 1
ATOM 1406 O O . ASP A 1 192 ? 19.650 -14.359 -3.891 1.00 59.19 192 ASP A O 1
ATOM 1410 N N . ILE A 1 193 ? 20.333 -12.284 -3.358 1.00 57.16 193 ILE A N 1
ATOM 1411 C CA . ILE A 1 193 ? 21.039 -12.035 -4.618 1.00 57.16 193 ILE A CA 1
ATOM 1412 C C . ILE A 1 193 ? 22.538 -12.245 -4.402 1.00 57.16 193 ILE A C 1
ATOM 1414 O O . ILE A 1 193 ? 23.266 -11.341 -3.986 1.00 57.16 193 ILE A O 1
ATOM 1418 N N . ARG A 1 194 ? 23.039 -13.403 -4.851 1.00 52.28 194 ARG A N 1
ATOM 1419 C CA . ARG A 1 194 ? 24.471 -13.567 -5.147 1.00 52.28 194 ARG A CA 1
ATOM 1420 C C . ARG A 1 194 ? 24.855 -12.573 -6.242 1.00 52.28 194 ARG A C 1
ATOM 1422 O O . ARG A 1 194 ? 24.488 -12.765 -7.399 1.00 52.28 194 ARG A O 1
ATOM 1429 N N . GLN A 1 195 ? 25.573 -11.514 -5.864 1.00 52.53 195 GLN A N 1
ATOM 1430 C CA . GLN A 1 195 ? 25.862 -10.379 -6.743 1.00 52.53 195 GLN A CA 1
ATOM 1431 C C . GLN A 1 195 ? 26.452 -10.798 -8.098 1.00 52.53 195 GLN A C 1
ATOM 1433 O O . GLN A 1 195 ? 27.535 -11.380 -8.179 1.00 52.53 195 GLN A O 1
ATOM 1438 N N . GLY A 1 196 ? 25.747 -10.428 -9.168 1.00 40.72 196 GLY A N 1
ATOM 1439 C CA . GLY A 1 196 ? 26.326 -10.274 -10.498 1.00 40.72 196 GLY A CA 1
ATOM 1440 C C . GLY A 1 196 ? 27.026 -8.918 -10.624 1.00 40.72 196 GLY A C 1
ATOM 1441 O O . GLY A 1 196 ? 26.696 -7.966 -9.917 1.00 40.72 196 GLY A O 1
AT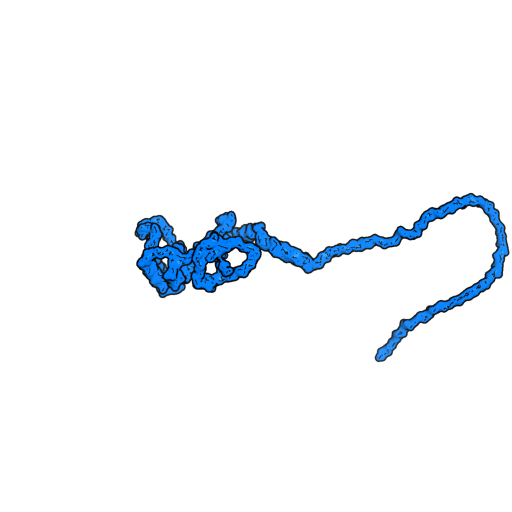OM 1442 N N . ILE A 1 197 ? 27.997 -8.830 -11.533 1.00 43.16 197 ILE A N 1
ATOM 1443 C CA . ILE A 1 197 ? 28.744 -7.597 -11.816 1.00 43.16 197 ILE A CA 1
ATOM 1444 C C . ILE A 1 197 ? 27.764 -6.554 -12.381 1.00 43.16 197 ILE A C 1
ATOM 1446 O O . ILE A 1 197 ? 27.346 -6.694 -13.525 1.00 43.16 197 ILE A O 1
ATOM 1450 N N . GLY A 1 198 ? 27.385 -5.550 -11.580 1.00 45.44 198 GLY A N 1
ATOM 1451 C CA . GLY A 1 198 ? 26.400 -4.531 -11.987 1.00 45.44 198 GLY A CA 1
ATOM 1452 C C . GLY A 1 198 ? 25.364 -4.137 -10.923 1.00 45.44 198 GLY A C 1
ATOM 1453 O O . GLY A 1 198 ? 24.199 -3.924 -11.250 1.00 45.44 198 GLY A O 1
ATOM 1454 N N . ALA A 1 199 ? 25.748 -4.032 -9.644 1.00 43.41 199 ALA A N 1
ATOM 1455 C CA . ALA A 1 199 ? 24.873 -3.531 -8.579 1.00 43.41 199 ALA A CA 1
ATOM 1456 C C . ALA A 1 199 ? 25.385 -2.185 -8.039 1.00 43.41 199 ALA A C 1
ATOM 1458 O O . ALA A 1 199 ? 26.270 -2.130 -7.188 1.00 43.41 199 ALA A O 1
ATOM 1459 N N . GLY A 1 200 ? 24.833 -1.084 -8.555 1.00 41.69 200 GLY A N 1
ATOM 1460 C CA . GLY A 1 200 ? 25.100 0.256 -8.032 1.00 41.69 200 GLY A CA 1
ATOM 1461 C C . GLY A 1 200 ? 24.433 0.489 -6.670 1.00 41.69 200 GLY A C 1
ATOM 1462 O O . GLY A 1 200 ? 23.225 0.260 -6.526 1.00 41.69 200 GLY A O 1
ATOM 1463 N N . GLY A 1 201 ? 25.227 0.999 -5.720 1.00 44.75 201 GLY A N 1
ATOM 1464 C CA . GLY A 1 201 ? 24.812 1.422 -4.377 1.00 44.75 201 GLY A CA 1
ATOM 1465 C C . GLY A 1 201 ? 24.728 0.280 -3.359 1.00 44.75 201 GLY A C 1
ATOM 1466 O O . GLY A 1 201 ? 24.104 -0.745 -3.617 1.00 44.75 201 GLY A O 1
ATOM 1467 N N . GLY A 1 202 ? 25.328 0.469 -2.180 1.00 48.41 202 GLY A N 1
ATOM 1468 C CA . GLY A 1 202 ? 25.094 -0.399 -1.024 1.00 48.41 202 GLY A CA 1
ATOM 1469 C C . GLY A 1 202 ? 23.710 -0.117 -0.436 1.00 48.41 202 GLY A C 1
ATOM 1470 O O . GLY A 1 202 ? 23.511 0.911 0.203 1.00 48.41 202 GLY A O 1
ATOM 1471 N N . ARG A 1 203 ? 22.750 -1.012 -0.682 1.00 53.34 203 ARG A N 1
ATOM 1472 C CA . ARG A 1 203 ? 21.321 -0.837 -0.356 1.00 53.34 203 ARG A CA 1
ATOM 1473 C C . ARG A 1 203 ? 21.050 -1.302 1.079 1.00 53.34 203 ARG A C 1
ATOM 1475 O O . ARG A 1 203 ? 20.608 -2.424 1.289 1.00 53.34 203 ARG A O 1
ATOM 1482 N N . GLY A 1 204 ? 21.479 -0.498 2.051 1.00 58.19 204 GLY A N 1
ATOM 1483 C CA . GLY A 1 204 ? 21.821 -0.982 3.394 1.00 58.19 204 GLY A CA 1
ATOM 1484 C C . GLY A 1 204 ? 20.674 -1.248 4.374 1.00 58.19 204 GLY A C 1
ATOM 1485 O O . GLY A 1 204 ? 20.876 -2.025 5.309 1.00 58.19 204 GLY A O 1
ATOM 1486 N N . GLY A 1 205 ? 19.503 -0.631 4.199 1.00 72.94 205 GLY A N 1
ATOM 1487 C CA . GLY A 1 205 ? 18.472 -0.626 5.239 1.00 72.94 205 GLY A CA 1
ATOM 1488 C C . GLY A 1 205 ? 17.035 -0.579 4.732 1.00 72.94 205 GLY A C 1
ATOM 1489 O O . GLY A 1 205 ? 16.766 -0.447 3.537 1.00 72.94 205 GLY A O 1
ATOM 1490 N N . VAL A 1 206 ? 16.110 -0.689 5.682 1.00 81.88 206 VAL A N 1
ATOM 1491 C CA . VAL A 1 206 ? 14.670 -0.479 5.501 1.00 81.88 206 VAL A CA 1
ATOM 1492 C C . VAL A 1 206 ? 14.153 0.527 6.524 1.00 81.88 206 VAL A C 1
ATOM 1494 O O . VAL A 1 206 ? 14.759 0.729 7.575 1.00 81.88 206 VAL A O 1
ATOM 1497 N N . VAL A 1 207 ? 12.998 1.118 6.247 1.00 87.56 207 VAL A N 1
ATOM 1498 C CA . VAL A 1 207 ? 12.156 1.757 7.257 1.00 87.56 207 VAL A CA 1
ATOM 1499 C C . VAL A 1 207 ? 11.009 0.789 7.560 1.00 87.56 207 VAL A C 1
ATOM 1501 O O . VAL A 1 207 ? 10.102 0.667 6.733 1.00 87.56 207 VAL A O 1
ATOM 1504 N N . PRO A 1 208 ? 11.052 0.045 8.680 1.00 88.25 208 PRO A N 1
ATOM 1505 C CA . PRO A 1 208 ? 9.947 -0.813 9.088 1.00 88.25 208 PRO A CA 1
ATOM 1506 C C . PRO A 1 208 ? 8.817 0.023 9.721 1.00 88.25 208 PRO A C 1
ATOM 1508 O O . PRO A 1 208 ? 9.048 1.161 10.139 1.00 88.25 208 PRO A O 1
ATOM 1511 N N . PRO A 1 209 ? 7.598 -0.529 9.855 1.00 92.06 209 PRO A N 1
ATOM 1512 C CA . PRO A 1 209 ? 6.602 0.039 10.757 1.00 92.06 209 PRO A CA 1
ATOM 1513 C C . PRO A 1 209 ? 7.070 -0.074 12.220 1.00 92.06 209 PRO A C 1
ATOM 1515 O O . PRO A 1 209 ? 7.950 -0.877 12.542 1.00 92.06 209 PRO A O 1
ATOM 1518 N N . PHE A 1 210 ? 6.461 0.698 13.126 1.00 91.88 210 PHE A N 1
ATOM 1519 C CA . PHE A 1 210 ? 6.865 0.739 14.533 1.00 91.88 210 PHE A CA 1
ATOM 1520 C C . PHE A 1 210 ? 6.905 -0.675 15.164 1.00 91.88 210 PHE A C 1
ATOM 1522 O O . PHE A 1 210 ? 6.049 -1.514 14.858 1.00 91.88 210 PHE A O 1
ATOM 1529 N N . PRO A 1 211 ? 7.852 -0.983 16.080 1.00 90.00 211 PRO A N 1
ATOM 1530 C CA . PRO A 1 211 ? 8.226 -2.374 16.377 1.00 90.00 211 PRO A CA 1
ATOM 1531 C C . PRO A 1 211 ? 7.124 -3.290 16.924 1.00 90.00 211 PRO A C 1
ATOM 1533 O O . PRO A 1 211 ? 7.261 -4.509 16.857 1.00 90.00 211 PRO A O 1
ATOM 1536 N N . ALA A 1 212 ? 6.058 -2.741 17.512 1.00 91.25 212 ALA A N 1
ATOM 1537 C CA . ALA A 1 212 ? 4.914 -3.534 17.960 1.00 91.25 212 ALA A CA 1
ATOM 1538 C C . ALA A 1 212 ? 4.027 -3.992 16.789 1.00 91.25 212 ALA A C 1
ATOM 1540 O O . ALA A 1 212 ? 3.557 -5.125 16.809 1.00 91.25 212 ALA A O 1
ATOM 1541 N N . LEU A 1 213 ? 3.864 -3.162 15.753 1.00 92.00 213 LEU A N 1
ATOM 1542 C CA . LEU A 1 213 ? 3.110 -3.500 14.545 1.00 92.00 213 LEU A CA 1
ATOM 1543 C C . LEU A 1 213 ? 3.895 -4.456 13.639 1.00 92.00 213 LEU A C 1
ATOM 1545 O O . LEU A 1 213 ? 3.334 -5.441 13.175 1.00 92.00 213 LEU A O 1
ATOM 1549 N N . ALA A 1 214 ? 5.210 -4.249 13.497 1.00 89.88 214 ALA A N 1
ATOM 1550 C CA . ALA A 1 214 ? 6.110 -5.138 12.744 1.00 89.88 214 ALA A CA 1
ATOM 1551 C C . ALA A 1 214 ? 6.163 -6.594 13.264 1.00 89.88 214 ALA A C 1
ATOM 1553 O O . ALA A 1 214 ? 6.704 -7.470 12.593 1.00 89.88 214 ALA A O 1
ATOM 1554 N N . ARG A 1 215 ? 5.655 -6.853 14.478 1.00 89.00 215 ARG A N 1
ATOM 1555 C CA . ARG A 1 215 ? 5.543 -8.195 15.083 1.00 89.00 215 ARG A CA 1
ATOM 1556 C C . ARG A 1 215 ? 4.128 -8.776 15.051 1.00 89.00 215 ARG A C 1
ATOM 1558 O O . ARG A 1 215 ? 3.964 -9.929 15.429 1.00 89.00 215 ARG A O 1
ATOM 1565 N N . ALA A 1 216 ? 3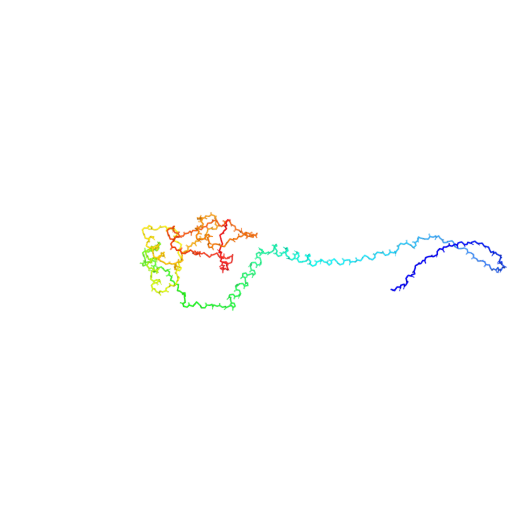.131 -7.976 14.688 1.00 89.88 216 ALA A N 1
ATOM 1566 C CA . ALA A 1 216 ? 1.714 -8.323 14.770 1.00 89.88 216 ALA A CA 1
ATOM 1567 C C . ALA A 1 216 ? 1.045 -8.443 13.391 1.00 89.88 216 ALA A C 1
ATOM 1569 O O . ALA A 1 216 ? -0.162 -8.625 13.332 1.00 89.88 216 ALA A O 1
ATOM 1570 N N . ALA A 1 217 ? 1.801 -8.290 12.304 1.00 89.69 217 ALA A N 1
ATOM 1571 C CA . ALA A 1 217 ? 1.290 -8.269 10.940 1.00 89.69 217 ALA A CA 1
ATOM 1572 C C . ALA A 1 217 ? 2.255 -8.963 9.977 1.00 89.69 217 ALA A C 1
ATOM 1574 O O . ALA A 1 217 ? 3.465 -9.002 10.231 1.00 89.69 217 ALA A O 1
ATOM 1575 N N . GLU A 1 218 ? 1.742 -9.412 8.833 1.00 89.50 218 GLU A N 1
ATOM 1576 C CA . GLU A 1 218 ? 2.593 -9.732 7.690 1.00 89.50 218 GLU A CA 1
ATOM 1577 C C . GLU A 1 218 ? 3.189 -8.434 7.110 1.00 89.50 218 GLU A C 1
ATOM 1579 O O . GLU A 1 218 ? 2.600 -7.353 7.208 1.00 89.50 218 GLU A O 1
ATOM 1584 N N . MET A 1 219 ? 4.387 -8.514 6.525 1.00 87.12 219 MET A N 1
ATOM 1585 C CA . MET A 1 219 ? 5.112 -7.351 6.006 1.00 87.12 219 MET A CA 1
ATOM 1586 C C . MET A 1 219 ? 5.282 -7.414 4.488 1.00 87.12 219 MET A C 1
ATOM 1588 O O . MET A 1 219 ? 5.873 -8.353 3.961 1.00 87.12 219 MET A O 1
ATOM 1592 N N . GLY A 1 220 ? 4.832 -6.364 3.800 1.00 84.56 220 GLY A N 1
ATOM 1593 C CA . GLY A 1 220 ? 5.081 -6.124 2.375 1.00 84.56 220 GLY A CA 1
ATOM 1594 C C . GLY A 1 220 ? 5.953 -4.885 2.162 1.00 84.56 220 GLY A C 1
ATOM 1595 O O . GLY A 1 220 ? 6.112 -4.081 3.075 1.00 84.56 220 GLY A O 1
ATOM 1596 N N . HIS A 1 221 ? 6.511 -4.694 0.964 1.00 82.06 221 HIS A N 1
ATOM 1597 C CA . HIS A 1 221 ? 7.226 -3.454 0.631 1.00 82.06 221 HIS A CA 1
ATOM 1598 C C . HIS A 1 221 ? 6.317 -2.484 -0.142 1.00 82.06 221 HIS A C 1
ATOM 1600 O O . HIS A 1 221 ? 5.746 -2.856 -1.167 1.00 82.06 221 HIS A O 1
ATOM 1606 N N . ALA A 1 222 ? 6.217 -1.231 0.305 1.00 78.56 222 ALA A N 1
ATOM 1607 C CA . ALA A 1 222 ? 5.515 -0.160 -0.413 1.00 78.56 222 ALA A CA 1
ATOM 1608 C C . ALA A 1 222 ? 6.530 0.766 -1.084 1.00 78.56 222 ALA A C 1
ATOM 1610 O O . ALA A 1 222 ? 6.784 1.882 -0.634 1.00 78.56 222 ALA A O 1
ATOM 1611 N N . GLU A 1 223 ? 7.164 0.277 -2.152 1.00 71.38 223 GLU A N 1
ATOM 1612 C CA . GLU A 1 223 ? 8.148 1.074 -2.878 1.00 71.38 223 GLU A CA 1
ATOM 1613 C C . GLU A 1 223 ? 8.110 0.866 -4.391 1.00 71.38 223 GLU A C 1
ATOM 1615 O O . GLU A 1 223 ? 7.976 -0.246 -4.906 1.00 71.38 223 GLU A O 1
ATOM 1620 N N . VAL A 1 224 ? 8.268 1.989 -5.091 1.00 65.75 224 VAL A N 1
ATOM 1621 C CA . VAL A 1 224 ? 8.217 2.129 -6.541 1.00 65.75 224 VAL A CA 1
ATOM 1622 C C . VAL A 1 224 ? 9.522 2.781 -6.994 1.00 65.75 224 VAL A C 1
ATOM 1624 O O . VAL A 1 224 ? 9.634 4.005 -7.037 1.00 65.75 224 VAL A O 1
ATOM 1627 N N . ILE A 1 225 ? 10.520 1.970 -7.360 1.00 63.97 225 ILE A N 1
ATOM 1628 C CA . ILE A 1 225 ? 11.691 2.495 -8.072 1.00 63.97 225 ILE A CA 1
ATOM 1629 C C . ILE A 1 225 ? 11.301 2.675 -9.538 1.00 63.97 225 ILE A C 1
ATOM 1631 O O . ILE A 1 225 ? 11.045 1.707 -10.258 1.00 63.97 225 ILE A O 1
ATOM 1635 N N . VAL A 1 226 ? 11.255 3.927 -9.984 1.00 67.06 226 VAL A N 1
ATOM 1636 C CA . VAL A 1 226 ? 11.109 4.253 -11.402 1.00 67.06 226 VAL A CA 1
ATOM 1637 C C . VAL A 1 226 ? 12.442 4.087 -12.133 1.00 67.06 226 VAL A C 1
ATOM 1639 O O . VAL A 1 226 ? 13.510 4.399 -11.608 1.00 67.06 226 VAL A O 1
ATOM 1642 N N . ASP A 1 227 ? 12.371 3.587 -13.363 1.00 69.25 227 ASP A N 1
ATOM 1643 C CA . ASP A 1 227 ? 13.493 3.509 -14.299 1.00 69.25 227 ASP A CA 1
ATOM 1644 C C . ASP A 1 227 ? 13.954 4.926 -14.711 1.00 69.25 227 ASP A C 1
ATOM 1646 O O . ASP A 1 227 ? 13.265 5.918 -14.462 1.00 69.25 227 ASP A O 1
ATOM 1650 N N . ALA A 1 228 ? 15.104 5.047 -15.377 1.00 70.06 228 ALA A N 1
ATOM 1651 C CA . ALA A 1 228 ? 15.707 6.338 -15.730 1.00 70.06 228 ALA A CA 1
ATOM 1652 C C . ALA A 1 228 ? 14.843 7.209 -16.674 1.00 70.06 228 ALA A C 1
ATOM 1654 O O . ALA A 1 228 ? 15.075 8.412 -16.783 1.00 70.06 228 ALA A O 1
ATOM 1655 N N . ASP A 1 229 ? 13.843 6.624 -17.346 1.00 73.56 229 ASP A N 1
ATOM 1656 C CA . ASP A 1 229 ? 12.814 7.319 -18.134 1.00 73.56 229 ASP A CA 1
ATOM 1657 C C . ASP A 1 229 ? 11.491 7.538 -17.361 1.00 73.56 229 ASP A C 1
ATOM 1659 O O . ASP A 1 229 ? 10.439 7.752 -17.965 1.00 73.56 229 ASP A O 1
ATOM 1663 N N . ASN A 1 230 ? 11.552 7.504 -16.024 1.00 74.12 230 ASN A N 1
ATOM 1664 C CA . ASN A 1 230 ? 10.455 7.722 -15.077 1.00 74.12 230 ASN A CA 1
ATOM 1665 C C . ASN A 1 230 ? 9.271 6.748 -15.248 1.00 74.12 230 ASN A C 1
ATOM 1667 O O . ASN A 1 230 ? 8.103 7.125 -15.115 1.00 74.12 230 ASN A O 1
ATOM 1671 N N . ARG A 1 231 ? 9.564 5.480 -15.564 1.00 75.81 231 ARG A N 1
ATOM 1672 C CA . ARG A 1 231 ? 8.567 4.412 -15.739 1.00 75.81 231 ARG A CA 1
ATOM 1673 C C . ARG A 1 231 ? 8.815 3.247 -14.794 1.00 75.81 231 ARG A C 1
ATOM 1675 O O . ARG A 1 231 ? 9.942 2.795 -14.636 1.00 75.81 231 ARG A O 1
ATOM 1682 N N . LEU A 1 232 ? 7.748 2.713 -14.206 1.00 71.56 232 LEU A N 1
ATOM 1683 C CA . LEU A 1 232 ? 7.821 1.493 -13.407 1.00 71.56 232 LEU A CA 1
ATOM 1684 C C . LEU A 1 232 ? 7.858 0.265 -14.328 1.00 71.56 232 LEU A C 1
ATOM 1686 O O . LEU A 1 232 ? 6.886 -0.015 -15.029 1.00 71.56 232 LEU A O 1
ATOM 1690 N N . ARG A 1 233 ? 8.975 -0.471 -14.315 1.00 72.44 233 ARG A N 1
ATOM 1691 C CA . ARG A 1 233 ? 9.136 -1.748 -15.044 1.00 72.44 233 ARG A CA 1
ATOM 1692 C C . ARG A 1 233 ? 9.621 -2.910 -14.182 1.00 72.44 233 ARG A C 1
ATOM 1694 O O . ARG A 1 233 ? 9.424 -4.060 -14.564 1.00 72.44 233 ARG A O 1
ATOM 1701 N N . PHE A 1 234 ? 10.247 -2.620 -13.044 1.00 68.56 234 PHE A N 1
ATOM 1702 C CA . PHE A 1 234 ? 10.905 -3.607 -12.195 1.00 68.56 234 PHE A CA 1
ATOM 1703 C C . PHE A 1 234 ? 10.423 -3.467 -10.750 1.00 68.56 234 PHE A C 1
ATOM 1705 O O . PHE A 1 234 ? 10.336 -2.360 -10.226 1.00 68.56 234 PHE A O 1
ATOM 1712 N N . LEU A 1 235 ? 10.135 -4.599 -10.108 1.00 63.41 235 LEU A N 1
ATOM 1713 C CA . LEU A 1 235 ? 9.923 -4.686 -8.664 1.00 63.41 235 LEU A CA 1
ATOM 1714 C C . LEU A 1 235 ? 11.217 -5.198 -8.029 1.00 63.41 235 LEU A C 1
ATOM 1716 O O . LEU A 1 235 ? 11.744 -6.237 -8.433 1.00 63.41 235 LEU A O 1
ATOM 1720 N N . HIS A 1 236 ? 11.743 -4.469 -7.048 1.00 60.31 236 HIS A N 1
ATOM 1721 C CA . HIS A 1 236 ? 12.994 -4.814 -6.376 1.00 60.31 236 HIS A CA 1
ATOM 1722 C C . HIS A 1 236 ? 12.721 -5.645 -5.117 1.00 60.31 236 HIS A C 1
ATOM 1724 O O . HIS A 1 236 ? 12.708 -5.130 -4.008 1.00 60.31 236 HIS A O 1
ATOM 1730 N N . ALA A 1 237 ? 12.528 -6.952 -5.299 1.00 57.88 237 ALA A N 1
ATOM 1731 C CA . ALA A 1 237 ? 12.199 -7.902 -4.228 1.00 57.88 237 ALA A CA 1
ATOM 1732 C C . ALA A 1 237 ? 13.421 -8.401 -3.415 1.00 57.88 237 ALA A C 1
ATOM 1734 O O . ALA A 1 237 ? 13.425 -9.537 -2.940 1.00 57.88 237 ALA A O 1
ATOM 1735 N N . ALA A 1 238 ? 14.496 -7.610 -3.312 1.00 56.84 238 ALA A N 1
ATOM 1736 C CA . ALA A 1 238 ? 15.789 -8.095 -2.829 1.00 56.84 238 ALA A CA 1
ATOM 1737 C C . ALA A 1 238 ? 16.516 -7.124 -1.896 1.00 56.84 238 ALA A C 1
ATOM 1739 O O . ALA A 1 238 ? 16.675 -5.939 -2.195 1.00 56.84 238 ALA A O 1
ATOM 1740 N N . ILE A 1 239 ? 17.041 -7.690 -0.810 1.00 54.97 239 ILE A N 1
ATOM 1741 C CA . ILE A 1 239 ? 17.877 -7.027 0.190 1.00 54.97 239 ILE A CA 1
ATOM 1742 C C . ILE A 1 239 ? 19.284 -7.617 0.061 1.00 54.97 239 ILE A C 1
ATOM 1744 O O . ILE A 1 239 ? 19.408 -8.842 0.072 1.00 54.97 239 ILE A O 1
ATOM 1748 N N . PRO A 1 240 ? 20.351 -6.808 -0.062 1.00 50.88 240 PRO A N 1
ATOM 1749 C CA . PRO A 1 240 ? 21.706 -7.338 0.004 1.00 50.88 240 PRO A CA 1
ATOM 1750 C C . PRO A 1 240 ? 22.012 -7.847 1.422 1.00 50.88 240 PRO A C 1
ATOM 1752 O O . PRO A 1 240 ? 21.666 -7.205 2.417 1.00 50.88 240 PRO A O 1
ATOM 1755 N N . HIS A 1 241 ? 22.674 -9.000 1.506 1.00 44.84 241 HIS A N 1
ATOM 1756 C CA . HIS A 1 241 ? 23.216 -9.560 2.747 1.00 44.84 241 HIS A CA 1
ATOM 1757 C C . HIS A 1 241 ? 24.693 -9.211 2.953 1.00 44.84 241 HIS A C 1
ATOM 1759 O O . HIS A 1 241 ? 25.415 -9.056 1.942 1.00 44.84 241 HIS A O 1
#